Protein AF-A0A4V6KVJ0-F1 (afdb_monomer)

Radius of gyration: 28.8 Å; Cα contacts (8 Å, |Δi|>4): 412; chains: 1; bounding box: 70×56×75 Å

Organism: Serratia fonticola (NCBI:txid47917)

Solvent-accessibl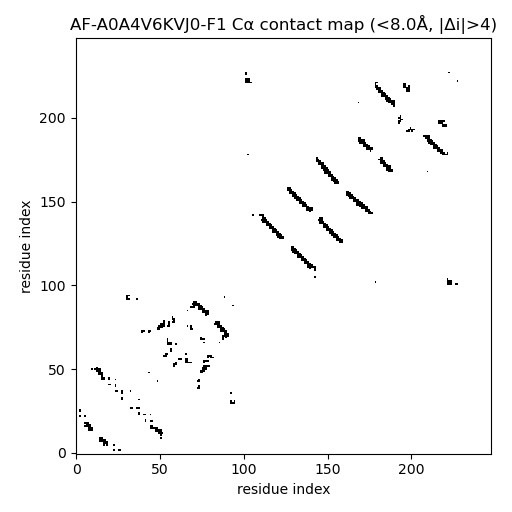e surface area (backbone atoms only — not comparable to full-atom values): 14754 Å² total; per-residue (Å²): 140,81,94,75,90,80,64,62,52,74,60,99,59,32,36,35,48,76,55,36,65,64,54,39,51,53,46,39,75,74,32,71,83,44,71,67,56,54,52,50,41,52,62,45,40,72,39,77,36,58,24,48,38,89,38,21,31,88,73,52,80,64,44,92,73,40,72,60,75,92,43,89,50,73,42,49,34,34,30,76,93,74,75,41,77,48,81,36,62,22,75,87,64,48,61,73,64,71,75,59,53,69,41,65,74,83,60,99,81,72,68,73,46,78,50,72,50,75,48,79,48,76,50,78,56,102,60,39,37,38,38,41,37,39,38,44,36,38,33,39,78,47,99,52,24,34,39,38,40,30,39,38,37,38,39,40,39,42,87,90,48,77,48,76,52,77,46,74,53,33,41,30,42,36,39,51,44,92,67,39,33,34,42,34,41,36,36,36,42,56,81,66,46,71,36,75,75,50,34,95,68,88,60,88,91,52,94,62,60,78,44,76,49,77,48,72,45,52,32,59,77,32,47,42,59,86,66,56,72,69,61,74,82,80,80,78,81,77,91,64,86,8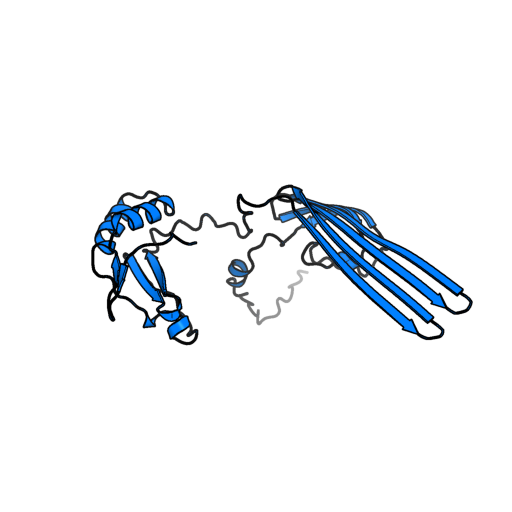5,72,82,83,81,88,131

Foldseek 3Di:
DDLDDFDWDDDPFWIATPCQLSSLVSVCVVFPVDPVLSVLSSVPNRDTATQQQVLACVNPVNPPNRPDDADQGWHWHQPPVVRDIDIDGHPVRHHPCPVVDLFDDDDPPDDWDKDKDKDWDWDDDPFKTKIKIKMWIWTRPDPFKIWIWIKIWMWMDGPPDIDIDIDTADTWIKGDDPRWKIKIAAKHAPVCCPDLANDHDDPVVDPDGIDHGMDMDTHCPGRDVVVVVPPPPPDDDDPDDPDDDDDD

Sequence (248 aa):
MSLGLYEANINLEQVVFIKPAELADAVKQQFNDDPELGAQLMTALVQPLARNGNLACSSNGNAPSCDYLETQTVGIIYDENNSQVNLFLDRRYLPKKAAGSGFYQATAESENALIHQQNLNFVADENYQSLSLQGTGSLGVTENGYLNADWFYTGQRYRHSNHQQVEMNNAYFRQDLWKSLYLQGGMMDSRDIFSNAGGNINLSQLPIGKIRGLRAGSTTAWVNQSQVSRGTPVSVFLSRNASHRRLS

Nearest PDB structures (foldseek):
  8byt-assembly1_A  TM=5.549E-01  e=9.578E-02  Veillonella parvula
  2xg6-assembly2_A  TM=4.623E-01  e=3.029E-01  Escherichia coli
  5nxu-assembly1_C  TM=4.620E-01  e=5.241E-01  Providencia stuartii
  3upg-assembly1_A  TM=4.587E-01  e=6.526E-01  Salmonella enterica subsp. enterica serovar Typhimurium
  5o77-assembly1_A  TM=4.329E-01  e=3.570E-01  Klebsiella pneumoniae

pLDDT: mean 72.74, std 17.31, range [28.7, 93.69]

Mean predicted aligned error: 18.45 Å

Secondary structure (DSSP, 8-state):
-------EEE-SSEEEES-HHHHHHHHHHHS---HHHHHHHHHHHTSPEE--GGG-TTTTTT-TTTT----SSEEEEEETTTTEEEEEE-TTTS-------SBPPPPTT----EEEEEEEEEEEETTEEEEEEEEEEEEEEETTEEEEEEEEEEEEEETTEEEEEEEEEEEEEEEEETTTEEEEEEEE-GGGGGSTTT-S---TTS----EEEEEEEE--TTB-HHHHTT---------S--------

Structure (mmCIF, N/CA/C/O backbone):
data_AF-A0A4V6KVJ0-F1
#
_entry.id   AF-A0A4V6KVJ0-F1
#
loop_
_atom_site.group_PDB
_atom_site.id
_atom_site.type_symbol
_atom_site.label_atom_id
_atom_site.label_alt_id
_atom_site.label_comp_id
_atom_site.label_asym_id
_atom_site.label_entity_id
_atom_site.label_seq_id
_atom_site.pdbx_PDB_ins_code
_atom_site.Cartn_x
_atom_site.Cartn_y
_atom_site.Cartn_z
_atom_site.occupancy
_atom_site.B_iso_or_equiv
_atom_site.auth_seq_id
_atom_site.auth_comp_id
_atom_site.auth_asym_id
_atom_site.auth_atom_id
_atom_site.pdbx_PDB_model_num
ATOM 1 N N . MET A 1 1 ? -14.527 -2.563 10.426 1.00 54.00 1 MET A N 1
ATOM 2 C CA . MET A 1 1 ? -14.700 -3.845 11.141 1.00 54.00 1 MET A CA 1
ATOM 3 C C . MET A 1 1 ? -16.162 -4.223 10.983 1.00 54.00 1 MET A C 1
ATOM 5 O O . MET A 1 1 ? -16.984 -3.344 11.199 1.00 54.00 1 MET A O 1
ATOM 9 N N . SER A 1 2 ? -16.479 -5.430 10.517 1.00 64.88 2 SER A N 1
ATOM 10 C CA . SER A 1 2 ? -17.861 -5.883 10.285 1.00 64.88 2 SER A CA 1
ATOM 11 C C . SER A 1 2 ? -18.175 -7.021 11.250 1.00 64.88 2 SER A C 1
ATOM 13 O O . SER A 1 2 ? -17.314 -7.873 11.445 1.00 64.88 2 SER A O 1
ATOM 15 N N . LEU A 1 3 ? -19.367 -7.016 11.853 1.00 66.06 3 LEU A N 1
ATOM 16 C CA . LEU A 1 3 ? -19.821 -8.069 12.773 1.00 66.06 3 LEU A CA 1
ATOM 17 C C . LEU A 1 3 ? -20.451 -9.263 12.029 1.00 66.06 3 LEU A C 1
ATOM 19 O O . LEU A 1 3 ? -20.674 -10.299 12.639 1.00 66.06 3 LEU A O 1
ATOM 23 N N . GLY A 1 4 ? -20.722 -9.140 10.724 1.00 72.75 4 GLY A N 1
ATOM 24 C CA . GLY A 1 4 ? -21.402 -10.166 9.924 1.00 72.75 4 GLY A CA 1
ATOM 25 C C . GLY A 1 4 ? -22.826 -9.774 9.522 1.00 72.75 4 GLY A C 1
ATOM 26 O O . GLY A 1 4 ? -23.192 -8.599 9.559 1.00 72.75 4 GLY A O 1
ATOM 27 N N . LEU A 1 5 ? -23.612 -10.763 9.087 1.00 73.25 5 LEU A N 1
ATOM 28 C CA . LEU A 1 5 ? -24.998 -10.592 8.643 1.00 73.25 5 LEU A CA 1
ATOM 29 C C . LEU A 1 5 ? -25.960 -10.978 9.769 1.00 73.25 5 LEU A C 1
ATOM 31 O O . LEU A 1 5 ? -25.880 -12.086 10.293 1.00 73.25 5 LEU A O 1
ATOM 35 N N . TYR A 1 6 ? -26.887 -10.078 10.097 1.00 77.94 6 TYR A N 1
ATOM 36 C CA . TYR A 1 6 ? -27.909 -10.291 11.122 1.00 77.94 6 TYR A CA 1
ATOM 37 C C . TYR A 1 6 ? -29.275 -9.865 10.607 1.00 77.94 6 TYR A C 1
ATOM 39 O O . TYR A 1 6 ? -29.407 -8.835 9.946 1.00 77.94 6 TYR A O 1
ATOM 47 N N . GLU A 1 7 ? -30.298 -10.645 10.943 1.00 73.62 7 GLU A N 1
ATOM 48 C CA . GLU A 1 7 ? -31.672 -10.330 10.574 1.00 73.62 7 GLU A CA 1
ATOM 49 C C . GLU A 1 7 ? -32.285 -9.309 11.540 1.00 73.62 7 GLU A C 1
ATOM 51 O O . GLU A 1 7 ? -32.200 -9.438 12.769 1.00 73.62 7 GLU A O 1
ATOM 56 N N . ALA A 1 8 ? -32.951 -8.306 10.972 1.00 82.75 8 ALA A N 1
ATOM 57 C CA . ALA A 1 8 ? -33.668 -7.281 11.712 1.00 82.75 8 ALA A CA 1
ATOM 58 C C . ALA A 1 8 ? -34.971 -6.910 10.999 1.00 82.75 8 ALA A C 1
ATOM 60 O O . ALA A 1 8 ? -35.044 -6.892 9.771 1.00 82.75 8 ALA A O 1
ATOM 61 N N . ASN A 1 9 ? -35.995 -6.589 11.782 1.00 81.88 9 ASN A N 1
ATOM 62 C CA . ASN A 1 9 ? -37.218 -5.965 11.307 1.00 81.88 9 ASN A CA 1
ATOM 63 C C . ASN A 1 9 ? -37.057 -4.442 11.384 1.00 81.88 9 ASN A C 1
ATOM 65 O O . ASN A 1 9 ? -36.726 -3.902 12.440 1.00 81.88 9 ASN A O 1
ATOM 69 N N . ILE A 1 10 ? -37.263 -3.761 10.261 1.00 83.50 10 ILE A N 1
ATOM 70 C CA . ILE A 1 10 ? -36.974 -2.336 10.094 1.00 83.50 10 ILE A CA 1
ATOM 71 C C . ILE A 1 10 ? -38.272 -1.648 9.682 1.00 83.50 10 ILE A C 1
ATOM 73 O O . ILE A 1 10 ? -38.877 -2.005 8.672 1.00 83.50 10 ILE A O 1
ATOM 77 N N . ASN A 1 11 ? -38.695 -0.651 10.455 1.00 81.94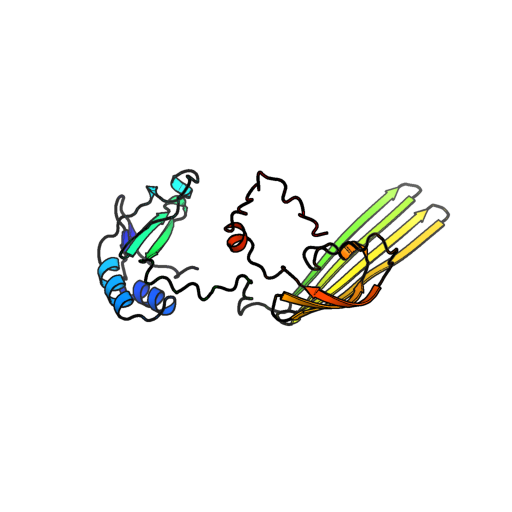 11 ASN A N 1
ATOM 78 C CA . ASN A 1 11 ? -39.779 0.254 10.084 1.00 81.94 11 ASN A CA 1
ATOM 79 C C . ASN A 1 11 ? -39.235 1.687 9.900 1.00 81.94 11 ASN A C 1
ATOM 81 O O . ASN A 1 11 ? -38.025 1.910 9.931 1.00 81.94 11 ASN A O 1
ATOM 85 N N . LEU A 1 12 ? -40.114 2.667 9.673 1.00 77.75 12 LEU A N 1
ATOM 86 C CA . LEU A 1 12 ? -39.704 4.050 9.383 1.00 77.75 12 LEU A CA 1
ATOM 87 C C . LEU A 1 12 ? -38.920 4.716 10.531 1.00 77.75 12 LEU A C 1
ATOM 89 O O . LEU A 1 12 ? -38.083 5.587 10.278 1.00 77.75 12 LEU A O 1
ATOM 93 N N . GLU A 1 13 ? -39.155 4.293 11.772 1.00 82.06 13 GLU A N 1
ATOM 94 C CA . GLU A 1 13 ? -38.645 4.945 12.983 1.00 82.06 13 GLU A CA 1
ATOM 95 C C . GLU A 1 13 ? -37.666 4.071 13.774 1.00 82.06 13 GLU A C 1
ATOM 97 O O . GLU A 1 13 ? -36.799 4.593 14.476 1.00 82.06 13 GLU A O 1
ATOM 102 N N . GLN A 1 14 ? -37.787 2.749 13.669 1.00 86.94 14 GLN A N 1
ATOM 103 C CA . GLN A 1 14 ? -37.171 1.787 14.570 1.00 86.94 14 GLN A CA 1
ATOM 104 C C . GLN A 1 14 ? -36.626 0.559 13.840 1.00 86.94 14 GLN A C 1
ATOM 106 O O . GLN A 1 14 ? -37.127 0.143 12.794 1.00 86.94 14 GLN A O 1
ATOM 111 N N . VAL A 1 15 ? -35.623 -0.060 14.457 1.00 84.44 15 VAL A N 1
ATOM 112 C CA . VAL A 1 15 ? -35.057 -1.353 14.073 1.00 84.44 15 VAL A CA 1
ATOM 113 C C . VAL A 1 15 ? -35.137 -2.296 15.267 1.00 84.44 15 VAL A C 1
ATOM 115 O O . VAL A 1 15 ? -34.782 -1.927 16.388 1.00 84.44 15 VAL A O 1
ATOM 118 N N . VAL A 1 16 ? -35.587 -3.523 15.018 1.00 86.12 16 VAL A N 1
ATOM 119 C CA . VAL A 1 16 ? -35.686 -4.602 16.005 1.00 86.12 16 VAL A CA 1
ATOM 120 C C . VAL A 1 16 ? -34.913 -5.805 15.481 1.00 86.12 16 VAL A C 1
ATOM 122 O O . VAL A 1 16 ? -35.256 -6.355 14.437 1.00 86.12 16 VAL A O 1
ATOM 125 N N . PHE A 1 17 ? -33.878 -6.241 16.193 1.00 83.38 17 PHE A N 1
ATOM 126 C CA . PHE A 1 17 ? -33.121 -7.431 15.805 1.00 83.38 17 PHE A CA 1
ATOM 127 C C . PHE A 1 17 ? -33.905 -8.705 16.127 1.00 83.38 17 PHE A C 1
ATOM 129 O O . PHE A 1 17 ? -34.459 -8.836 17.216 1.00 83.38 17 PHE A O 1
ATOM 136 N N . ILE A 1 18 ? -33.930 -9.667 15.198 1.00 82.00 18 ILE A N 1
ATOM 137 C CA . ILE A 1 18 ? -34.654 -10.936 15.395 1.00 82.00 18 ILE A CA 1
ATOM 138 C C . ILE A 1 18 ? -33.929 -11.811 16.425 1.00 82.00 18 ILE A C 1
ATOM 140 O O . ILE A 1 18 ? -34.560 -12.470 17.251 1.00 82.00 18 ILE A O 1
ATOM 144 N N . LYS A 1 19 ? -32.591 -11.790 16.401 1.00 82.75 19 LYS A N 1
ATOM 145 C CA . LYS A 1 19 ? -31.729 -12.584 17.283 1.00 82.75 19 LYS A CA 1
ATOM 146 C C . LYS A 1 19 ? -30.713 -11.710 18.032 1.00 82.75 19 LYS A C 1
ATOM 148 O O . LYS A 1 19 ? -29.524 -11.727 17.714 1.00 82.75 19 LYS A O 1
ATOM 153 N N . PRO A 1 20 ? -31.152 -10.949 19.048 1.00 82.19 20 PRO A N 1
ATOM 154 C CA . PRO A 1 20 ? -30.284 -10.011 19.760 1.00 82.19 20 PRO A CA 1
ATOM 155 C C . PRO A 1 20 ? -29.148 -10.701 20.533 1.00 82.19 20 PRO A C 1
ATOM 157 O O . PRO A 1 20 ? -28.084 -10.111 20.691 1.00 82.19 20 PRO A O 1
ATOM 160 N N . ALA A 1 21 ? -29.338 -11.955 20.963 1.00 82.38 21 ALA A N 1
ATOM 161 C CA . ALA A 1 21 ? -28.314 -12.728 21.669 1.00 82.38 21 ALA A CA 1
ATOM 162 C C . ALA A 1 21 ? -27.095 -13.055 20.788 1.00 82.38 21 ALA A C 1
ATOM 164 O O . ALA A 1 21 ? -25.965 -12.841 21.214 1.00 82.38 21 ALA A O 1
ATOM 165 N N . GLU A 1 22 ? -27.316 -13.491 19.542 1.00 81.31 22 GLU A N 1
ATOM 166 C CA . GLU A 1 22 ? -26.229 -13.807 18.599 1.00 81.31 22 GLU A CA 1
ATOM 167 C C . GLU A 1 22 ? -25.407 -12.553 18.248 1.00 81.31 22 GLU A C 1
ATOM 169 O O . GLU A 1 22 ? -24.181 -12.611 18.152 1.00 81.31 22 GLU A O 1
ATOM 174 N N . LEU A 1 23 ? -26.072 -11.399 18.110 1.00 79.94 23 LEU A N 1
ATOM 175 C CA . LEU A 1 23 ? -25.407 -10.114 17.891 1.00 79.94 23 LEU A CA 1
ATOM 176 C C . LEU A 1 23 ? -24.609 -9.673 19.126 1.00 79.94 23 LEU A C 1
ATOM 178 O O . LEU A 1 23 ? -23.468 -9.235 18.994 1.00 79.94 23 LEU A O 1
ATOM 182 N N . ALA A 1 24 ? -25.180 -9.804 20.326 1.00 80.75 24 ALA A N 1
ATOM 183 C CA . ALA A 1 24 ? -24.487 -9.465 21.565 1.00 80.75 24 ALA A CA 1
ATOM 184 C C . ALA A 1 24 ? -23.229 -10.323 21.765 1.00 80.75 24 ALA A C 1
ATOM 186 O O . ALA A 1 24 ? -22.189 -9.792 22.147 1.00 80.75 24 ALA A O 1
ATOM 187 N N . ASP A 1 25 ? -23.297 -11.621 21.474 1.00 79.62 25 ASP A N 1
ATOM 188 C CA . ASP A 1 25 ? -22.153 -12.524 21.606 1.00 79.62 25 ASP A CA 1
ATOM 189 C C . ASP A 1 25 ? -21.056 -12.225 20.577 1.00 79.62 25 ASP A C 1
ATOM 191 O O . ASP A 1 25 ? -19.877 -12.227 20.929 1.00 79.62 25 ASP A O 1
ATOM 195 N N . ALA A 1 26 ? -21.410 -11.861 19.342 1.00 77.06 26 ALA A N 1
ATOM 196 C CA . ALA A 1 26 ? -20.429 -11.401 18.359 1.00 77.06 26 ALA A CA 1
ATOM 197 C C . ALA A 1 26 ? -19.750 -10.086 18.772 1.00 77.06 26 ALA A C 1
ATOM 199 O O . ALA A 1 26 ? -18.543 -9.922 18.595 1.00 77.06 26 ALA A O 1
ATOM 200 N N . VAL A 1 27 ? -20.497 -9.164 19.390 1.00 75.56 27 VAL A N 1
ATOM 201 C CA . VAL A 1 27 ? -19.913 -7.945 19.963 1.00 75.56 27 VAL A CA 1
ATOM 202 C C . VAL A 1 27 ? -18.963 -8.293 21.114 1.00 75.56 27 VAL A C 1
ATOM 204 O O . VAL A 1 27 ? -17.860 -7.762 21.136 1.00 75.56 27 VAL A O 1
ATOM 207 N N . LYS A 1 28 ? -19.312 -9.219 22.017 1.00 74.19 28 LYS A N 1
ATOM 208 C CA . LYS A 1 28 ? -18.419 -9.672 23.109 1.00 74.19 28 LYS A CA 1
ATOM 209 C C . LYS A 1 28 ? -17.163 -10.397 22.629 1.00 74.19 28 LYS A C 1
ATOM 211 O O . LYS A 1 28 ? -16.145 -10.354 23.299 1.00 74.19 28 LYS A O 1
ATOM 216 N N . GLN A 1 29 ? -17.215 -11.097 21.499 1.00 70.88 29 GLN A N 1
ATOM 217 C CA . GLN A 1 29 ? -16.011 -11.716 20.932 1.00 70.88 29 GLN A CA 1
ATOM 218 C C . GLN A 1 29 ? -15.026 -10.665 20.407 1.00 70.88 29 GLN A C 1
ATOM 220 O O . GLN A 1 29 ? -13.823 -10.911 20.339 1.00 70.88 29 GLN A O 1
ATOM 225 N N . GLN A 1 30 ? -15.539 -9.497 20.019 1.00 66.31 30 GLN A N 1
ATOM 226 C CA . GLN A 1 30 ? -14.782 -8.467 19.319 1.00 66.31 30 GLN A CA 1
ATOM 227 C C . GLN A 1 30 ? -14.385 -7.277 20.207 1.00 66.31 30 GLN A C 1
ATOM 229 O O . GLN A 1 30 ? -13.378 -6.610 19.961 1.00 66.31 30 GLN A O 1
ATOM 234 N N . PHE A 1 31 ? -15.181 -7.001 21.231 1.00 65.19 31 PHE A N 1
ATOM 235 C CA . PHE A 1 31 ? -14.943 -6.028 22.290 1.00 65.19 31 PHE A CA 1
ATOM 236 C C . PHE A 1 31 ? -14.545 -6.807 23.547 1.00 65.19 31 PHE A C 1
ATOM 238 O O . PHE A 1 31 ? -14.887 -7.972 23.651 1.00 65.19 31 PHE A O 1
ATOM 245 N N . ASN A 1 32 ? -13.787 -6.222 24.480 1.00 59.25 32 ASN A N 1
ATOM 246 C CA . ASN A 1 32 ? -13.404 -6.931 25.713 1.00 59.25 32 ASN A CA 1
ATOM 247 C C . ASN A 1 32 ? -14.617 -7.650 26.337 1.00 59.25 32 ASN A C 1
ATOM 249 O O . ASN A 1 32 ? -15.692 -7.051 26.400 1.00 59.25 32 ASN A O 1
ATOM 253 N N . ASP A 1 33 ? -14.420 -8.885 26.816 1.00 65.69 33 ASP A N 1
ATOM 254 C CA . ASP A 1 33 ? -15.440 -9.718 27.476 1.00 65.69 33 ASP A CA 1
ATOM 255 C C . ASP A 1 33 ? -15.779 -9.162 28.873 1.00 65.69 33 ASP A C 1
ATOM 257 O O . ASP A 1 33 ? -15.471 -9.739 29.916 1.00 65.69 33 ASP A O 1
ATOM 261 N N . ASP A 1 34 ? -16.313 -7.941 28.885 1.00 71.50 34 ASP A N 1
ATOM 262 C CA . ASP A 1 34 ? -16.760 -7.236 30.071 1.00 71.50 34 ASP A CA 1
ATOM 263 C C . ASP A 1 34 ? -18.203 -7.672 30.385 1.00 71.50 34 ASP A C 1
ATOM 265 O O . ASP A 1 34 ? -19.114 -7.454 29.570 1.00 71.50 34 ASP A O 1
ATOM 269 N N . PRO A 1 35 ? -18.451 -8.279 31.559 1.00 73.56 35 PRO A N 1
ATOM 270 C CA . PRO A 1 35 ? -19.782 -8.735 31.937 1.00 73.56 35 PRO A CA 1
ATOM 271 C C . PRO A 1 35 ? -20.811 -7.592 32.017 1.00 73.56 35 PRO A C 1
ATOM 273 O O . PRO A 1 35 ? -21.995 -7.831 31.760 1.00 73.56 35 PRO A O 1
ATOM 276 N N . GLU A 1 36 ? -20.397 -6.349 32.301 1.00 79.19 36 GLU A N 1
ATOM 277 C CA . GLU A 1 36 ? -21.302 -5.192 32.292 1.00 79.19 36 GLU A CA 1
ATOM 278 C C . GLU A 1 36 ? -21.739 -4.806 30.874 1.00 79.19 36 GLU A C 1
ATOM 280 O O . GLU A 1 36 ? -22.906 -4.463 30.656 1.00 79.19 36 GLU A O 1
ATOM 285 N N . LEU A 1 37 ? -20.829 -4.901 29.898 1.00 77.00 37 LEU A N 1
ATOM 286 C CA . LEU A 1 37 ? -21.131 -4.649 28.488 1.00 77.00 37 LEU A CA 1
ATOM 287 C C . LEU A 1 37 ? -22.137 -5.678 27.966 1.00 77.00 37 LEU A C 1
ATOM 289 O O . LEU A 1 37 ? -23.114 -5.315 27.312 1.00 77.00 37 LEU A O 1
ATOM 293 N N . GLY A 1 38 ? -21.933 -6.955 28.298 1.00 75.19 38 GLY A N 1
ATOM 294 C CA . GLY A 1 38 ? -22.844 -8.032 27.919 1.00 75.19 38 GLY A CA 1
ATOM 295 C C . GLY A 1 38 ? -24.273 -7.806 28.419 1.00 75.19 38 GLY A C 1
ATOM 296 O O . GLY A 1 38 ? -25.227 -7.959 27.654 1.00 75.19 38 GLY A O 1
ATOM 297 N N . ALA A 1 39 ? -24.428 -7.392 29.679 1.00 80.50 39 ALA A N 1
ATOM 298 C CA . ALA A 1 39 ? -25.736 -7.095 30.260 1.00 80.50 39 ALA A CA 1
ATOM 299 C C . ALA A 1 39 ? -26.409 -5.875 29.601 1.00 80.50 39 ALA A C 1
ATOM 301 O O . ALA A 1 39 ? -27.610 -5.911 29.311 1.00 80.50 39 ALA A O 1
ATOM 302 N N . GLN A 1 40 ? -25.649 -4.813 29.313 1.00 81.62 40 GLN A N 1
ATOM 303 C CA . GLN A 1 40 ? -26.174 -3.622 28.637 1.00 81.62 40 GLN A CA 1
ATOM 304 C C . GLN A 1 40 ? -26.573 -3.896 27.185 1.00 81.62 40 GLN A C 1
ATOM 306 O O . GLN A 1 40 ? -27.650 -3.471 26.768 1.00 81.62 40 GLN A O 1
ATOM 311 N N . LEU A 1 41 ? -25.761 -4.650 26.437 1.00 83.06 41 LEU A N 1
ATOM 312 C CA . LEU A 1 41 ? -26.072 -5.074 25.068 1.00 83.06 41 LEU A CA 1
ATOM 313 C C . LEU A 1 41 ? -27.372 -5.868 25.017 1.00 83.06 41 LEU A C 1
ATOM 315 O O . LEU A 1 41 ? -28.256 -5.539 24.233 1.00 83.06 41 LEU A O 1
ATOM 319 N N . MET A 1 42 ? -27.516 -6.872 25.883 1.00 82.00 42 MET A N 1
ATOM 320 C CA . MET A 1 42 ? -28.725 -7.694 25.924 1.00 82.00 42 MET A CA 1
ATOM 321 C C . MET A 1 42 ? -29.963 -6.885 26.300 1.00 82.00 42 MET A C 1
ATOM 323 O O . MET A 1 42 ? -31.031 -7.101 25.737 1.00 82.00 42 MET A O 1
ATOM 327 N N . THR A 1 43 ? -29.826 -5.928 27.216 1.00 85.06 43 THR A N 1
ATOM 328 C CA . THR A 1 43 ? -30.947 -5.067 27.613 1.00 85.06 43 THR A CA 1
ATOM 329 C C . THR A 1 43 ? -31.364 -4.131 26.478 1.00 85.06 43 THR A C 1
ATOM 331 O O . THR A 1 43 ? -32.556 -3.930 26.256 1.00 85.06 43 THR A O 1
ATOM 334 N N . ALA A 1 44 ? -30.400 -3.574 25.741 1.00 84.38 44 ALA A N 1
ATOM 335 C CA . ALA A 1 44 ? -30.670 -2.590 24.700 1.00 84.38 44 ALA A CA 1
ATOM 336 C C . ALA A 1 44 ? -31.102 -3.215 23.363 1.00 84.38 44 ALA A C 1
ATOM 338 O O . ALA A 1 44 ? -32.037 -2.723 22.744 1.00 84.38 44 ALA A O 1
ATOM 339 N N . LEU A 1 45 ? -30.471 -4.312 22.926 1.00 85.06 45 LEU A N 1
ATOM 340 C CA . LEU A 1 45 ? -30.747 -4.950 21.628 1.00 85.06 45 LEU A CA 1
ATOM 341 C C . LEU A 1 45 ? -32.105 -5.669 21.572 1.00 85.06 45 LEU A C 1
ATOM 343 O O . LEU A 1 45 ? -32.609 -5.929 20.482 1.00 85.06 45 LEU A O 1
ATOM 347 N N . VAL A 1 46 ? -32.688 -6.002 22.728 1.00 86.38 46 VAL A N 1
ATOM 348 C CA . VAL A 1 46 ? -34.035 -6.595 22.830 1.00 86.38 46 VAL A CA 1
ATOM 349 C C . VAL A 1 46 ? -35.136 -5.539 22.665 1.00 86.38 46 VAL A C 1
ATOM 351 O O . VAL A 1 46 ? -36.276 -5.880 22.353 1.00 86.38 46 VAL A O 1
ATOM 354 N N . GLN A 1 47 ? -34.818 -4.258 22.859 1.00 87.00 47 GLN A N 1
ATOM 355 C CA . GLN A 1 47 ? -35.770 -3.160 22.703 1.00 87.00 47 GLN A CA 1
ATOM 356 C C . GLN A 1 47 ? -35.743 -2.603 21.271 1.00 87.00 47 GLN A C 1
ATOM 358 O O . GLN A 1 47 ? -34.708 -2.678 20.605 1.00 87.00 47 GLN A O 1
ATOM 363 N N . PRO A 1 48 ? -36.845 -2.004 20.782 1.00 87.31 48 PRO A N 1
ATOM 364 C CA . PRO A 1 48 ? -36.825 -1.259 19.530 1.00 87.31 48 PRO A CA 1
ATOM 365 C C . PRO A 1 48 ? -35.845 -0.086 19.609 1.00 87.31 48 PRO A C 1
ATOM 367 O O . PRO A 1 48 ? -35.971 0.790 20.467 1.00 87.31 48 PRO A O 1
ATOM 370 N N . LEU A 1 49 ? -34.871 -0.062 18.703 1.00 86.44 49 LEU A N 1
ATOM 371 C CA . LEU A 1 49 ? -33.850 0.980 18.643 1.00 86.44 49 LEU A CA 1
ATOM 372 C C . LEU A 1 49 ? -34.218 2.016 17.589 1.00 86.44 49 LEU A C 1
ATOM 374 O O . LEU A 1 49 ? -34.679 1.660 16.507 1.00 86.44 49 LEU A O 1
ATOM 378 N N . ALA A 1 50 ? -33.984 3.296 17.880 1.00 88.81 50 ALA A N 1
ATOM 379 C CA . ALA A 1 50 ? -34.216 4.372 16.919 1.00 88.81 50 ALA A CA 1
ATOM 380 C C . ALA A 1 50 ? -33.357 4.171 15.659 1.00 88.81 50 ALA A C 1
ATOM 382 O O . ALA A 1 50 ? -32.146 3.981 15.754 1.00 88.81 50 ALA A O 1
ATOM 383 N N . ARG A 1 51 ? -33.985 4.240 14.480 1.00 84.38 51 ARG A N 1
ATOM 384 C CA . ARG A 1 51 ? -33.354 3.971 13.177 1.00 84.38 51 ARG A CA 1
ATOM 385 C C . ARG A 1 51 ? -32.229 4.953 12.851 1.00 84.38 51 ARG A C 1
ATOM 387 O O . ARG A 1 51 ? -31.245 4.563 12.232 1.00 84.38 51 ARG A O 1
ATOM 394 N N . ASN A 1 52 ? -32.398 6.223 13.226 1.00 84.50 52 ASN A N 1
ATOM 395 C CA . ASN A 1 52 ? -31.458 7.325 12.980 1.00 84.50 52 ASN A CA 1
ATOM 396 C C . ASN A 1 52 ? -30.943 7.421 11.528 1.00 84.50 52 ASN A C 1
ATOM 398 O O . ASN A 1 52 ? -29.824 7.874 11.298 1.00 84.50 52 ASN A O 1
ATOM 402 N N . GLY A 1 53 ? -31.738 7.009 10.531 1.00 77.56 53 GLY A N 1
ATOM 403 C CA . GLY A 1 53 ? -31.308 7.010 9.123 1.00 77.56 53 GLY A CA 1
ATOM 404 C C . GLY A 1 53 ? -30.996 8.408 8.581 1.00 77.56 53 GLY A C 1
ATOM 405 O O . GLY A 1 53 ? -30.166 8.576 7.696 1.00 77.56 53 GLY A O 1
ATOM 406 N N . ASN A 1 54 ? -31.565 9.440 9.205 1.00 81.00 54 ASN A N 1
ATOM 407 C CA . ASN A 1 54 ? -31.229 10.841 8.972 1.00 81.00 54 ASN A CA 1
ATOM 408 C C . ASN A 1 54 ? -29.813 11.229 9.430 1.00 81.00 54 ASN A C 1
ATOM 410 O O . ASN A 1 54 ? -29.465 12.393 9.304 1.00 81.00 54 ASN A O 1
ATOM 414 N N . LEU A 1 55 ? -29.031 10.334 10.036 1.00 81.44 55 LEU A N 1
ATOM 415 C CA . LEU A 1 55 ? -27.623 10.567 10.365 1.00 81.44 55 LEU A CA 1
ATOM 416 C C . LEU A 1 55 ? -26.680 9.852 9.389 1.00 81.44 55 LEU A C 1
ATOM 418 O O . LEU A 1 55 ? -25.476 10.097 9.447 1.00 81.44 55 LEU A O 1
ATOM 422 N N . ALA A 1 56 ? -27.202 9.019 8.481 1.00 80.00 56 ALA A N 1
ATOM 423 C CA . ALA A 1 56 ? -26.394 8.314 7.495 1.00 80.00 56 ALA A CA 1
ATOM 424 C C . ALA A 1 56 ? -25.804 9.291 6.462 1.00 80.00 56 ALA A C 1
ATOM 426 O O . ALA A 1 56 ? -26.528 10.103 5.874 1.00 80.00 56 ALA A O 1
ATOM 427 N N . CYS A 1 57 ? -24.496 9.208 6.199 1.00 76.88 57 CYS A N 1
ATOM 428 C CA . CYS A 1 57 ? -23.822 10.085 5.229 1.00 76.88 57 CYS A CA 1
ATOM 429 C C . CYS A 1 57 ? -24.415 9.968 3.820 1.00 76.88 57 CYS A C 1
ATOM 431 O O . CYS A 1 57 ? -24.579 10.983 3.135 1.00 76.88 57 CYS A O 1
ATOM 433 N N . SER A 1 58 ? -24.801 8.750 3.430 1.00 74.31 58 SER A N 1
ATOM 434 C CA . SER A 1 58 ? -25.465 8.453 2.157 1.00 74.31 58 SER A CA 1
ATOM 435 C C . SER A 1 58 ? -26.785 9.216 1.987 1.00 74.31 58 SER A C 1
ATOM 437 O O . SER A 1 58 ? -27.156 9.575 0.874 1.00 74.31 58 SER A O 1
ATOM 439 N N . SER A 1 59 ? -27.482 9.488 3.094 1.00 70.19 59 SER A N 1
ATOM 440 C CA . SER A 1 59 ? -28.812 10.103 3.111 1.00 70.19 59 SER A CA 1
ATOM 441 C C . SER A 1 59 ? -28.756 11.629 3.238 1.00 70.19 59 SER A C 1
ATOM 443 O O . SER A 1 59 ? -29.681 12.312 2.811 1.00 70.19 59 SER A O 1
ATOM 445 N N . ASN A 1 60 ? -27.654 12.173 3.767 1.00 67.12 60 ASN A N 1
ATOM 446 C CA . ASN A 1 60 ? -27.481 13.604 4.051 1.00 67.12 60 ASN A CA 1
ATOM 447 C C . ASN A 1 60 ? -26.442 14.314 3.167 1.00 67.12 60 ASN A C 1
ATOM 449 O O . ASN A 1 60 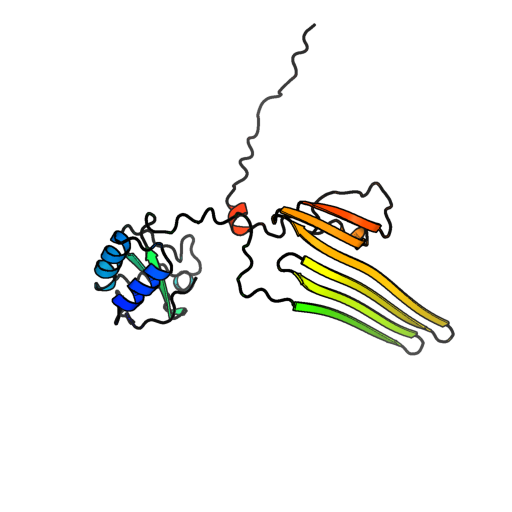? -25.989 15.408 3.508 1.00 67.12 60 ASN A O 1
ATOM 453 N N . GLY A 1 61 ? -26.017 13.707 2.056 1.00 65.44 61 GLY A N 1
ATOM 454 C CA . GLY A 1 61 ? -25.077 14.340 1.124 1.00 65.44 61 GLY A CA 1
ATOM 455 C C . GLY A 1 61 ? -23.707 14.650 1.742 1.00 65.44 61 GLY A C 1
ATOM 456 O O . GLY A 1 61 ? -23.117 15.680 1.425 1.00 65.44 61 GLY A O 1
ATOM 457 N N . ASN A 1 62 ? -23.208 13.775 2.627 1.00 69.31 62 ASN A N 1
ATOM 458 C CA . ASN A 1 62 ? -21.928 13.929 3.336 1.00 69.31 62 ASN A CA 1
ATOM 459 C C . ASN A 1 62 ? -21.822 15.198 4.208 1.00 69.31 62 ASN A C 1
ATOM 461 O O . ASN A 1 62 ? -20.764 15.831 4.277 1.00 69.31 62 ASN A O 1
ATOM 465 N N . ALA A 1 63 ? -22.910 15.580 4.884 1.00 69.44 63 ALA A N 1
ATOM 466 C CA . ALA A 1 63 ? -22.893 16.667 5.860 1.00 69.44 63 ALA A CA 1
ATOM 467 C C . ALA A 1 63 ? -21.809 16.463 6.951 1.00 69.44 63 ALA A C 1
ATOM 469 O O . ALA A 1 63 ? -21.533 15.326 7.346 1.00 69.44 63 ALA A O 1
ATOM 470 N N . PRO A 1 64 ? -21.205 17.538 7.494 1.00 61.44 64 PRO A N 1
ATOM 471 C CA . PRO A 1 64 ? -20.249 17.419 8.593 1.00 61.44 64 PRO A CA 1
ATOM 472 C C . PRO A 1 64 ? -20.891 16.691 9.785 1.00 61.44 64 PRO A C 1
ATOM 474 O O . PRO A 1 64 ? -21.956 17.095 10.240 1.00 61.44 64 PRO A O 1
ATOM 477 N N . SER A 1 65 ? -20.232 15.647 10.305 1.00 67.81 65 SER A N 1
ATOM 478 C CA . SER A 1 65 ? -20.716 14.781 11.402 1.00 67.81 65 SER A CA 1
ATOM 479 C C . SER A 1 65 ? -21.796 13.739 11.046 1.00 67.81 65 SER A C 1
ATOM 481 O O . SER A 1 65 ? -22.460 13.227 11.948 1.00 67.81 65 SER A O 1
ATOM 483 N N . CYS A 1 66 ? -21.959 13.381 9.771 1.00 74.81 66 CYS A N 1
ATOM 484 C CA . CYS A 1 66 ? -22.717 12.186 9.388 1.00 74.81 66 CYS A CA 1
ATOM 485 C C . CYS A 1 66 ? -21.981 10.876 9.772 1.00 74.81 66 CYS A C 1
ATOM 487 O O . CYS A 1 66 ? -20.782 10.895 10.056 1.00 74.81 66 CYS A O 1
ATOM 489 N N . ASP A 1 67 ? -22.708 9.754 9.833 1.00 79.69 67 ASP A N 1
ATOM 490 C CA . ASP A 1 67 ? -22.248 8.430 10.304 1.00 79.69 67 ASP A CA 1
ATOM 491 C C . ASP A 1 67 ? -21.653 8.427 11.724 1.00 79.69 67 ASP A C 1
ATOM 493 O O . ASP A 1 67 ? -20.806 7.603 12.081 1.00 79.69 67 ASP A O 1
ATOM 497 N N . TYR A 1 68 ? -22.121 9.344 12.571 1.00 80.69 68 TYR A N 1
ATOM 498 C CA . TYR A 1 68 ? -21.696 9.456 13.959 1.00 80.69 68 TYR A CA 1
ATOM 499 C C . TYR A 1 68 ? -22.897 9.592 14.896 1.00 80.69 68 TYR A C 1
ATOM 501 O O . TYR A 1 68 ? -23.770 10.434 14.689 1.00 80.69 68 TYR A O 1
ATOM 509 N N . LEU A 1 69 ? -22.907 8.783 15.957 1.00 79.31 69 LEU A N 1
ATOM 510 C CA . LEU A 1 69 ? -23.894 8.835 17.029 1.00 79.31 69 LEU A CA 1
ATOM 511 C C . LEU A 1 69 ? -23.179 8.737 18.379 1.00 79.31 69 LEU A C 1
ATOM 513 O O . LEU A 1 69 ? -22.485 7.759 18.658 1.00 79.31 69 LEU A O 1
ATOM 517 N N . GLU A 1 70 ? -23.364 9.745 19.228 1.00 80.06 70 GLU A N 1
ATOM 518 C CA . GLU A 1 70 ? -22.934 9.691 20.623 1.00 80.06 70 GLU A CA 1
ATOM 519 C C . GLU A 1 70 ? -24.052 9.077 21.471 1.00 80.06 70 GLU A C 1
ATOM 521 O O . GLU A 1 70 ? -25.183 9.560 21.472 1.00 80.06 70 GLU A O 1
ATOM 526 N N . THR A 1 71 ? -23.745 7.990 22.177 1.00 77.06 71 THR A N 1
ATOM 527 C CA . THR A 1 71 ? -24.699 7.275 23.030 1.00 77.06 71 THR A CA 1
ATOM 528 C C . THR A 1 71 ? -24.046 6.885 24.353 1.00 77.06 71 THR A C 1
ATOM 530 O O . THR A 1 71 ? -22.854 6.592 24.413 1.00 77.06 71 THR A O 1
ATOM 533 N N . GLN A 1 72 ? -24.844 6.888 25.420 1.00 78.50 72 GLN A N 1
ATOM 534 C CA . GLN A 1 72 ? -24.466 6.398 26.754 1.00 78.50 72 GLN A CA 1
ATOM 535 C C . GLN A 1 72 ? -24.798 4.906 26.937 1.00 78.50 72 GLN A C 1
ATOM 537 O O . GLN A 1 72 ? -24.539 4.319 27.987 1.00 78.50 72 GLN A O 1
ATOM 542 N N . THR A 1 73 ? -25.444 4.303 25.937 1.00 78.62 73 THR A N 1
ATOM 543 C CA . THR A 1 73 ? -25.870 2.902 25.939 1.00 78.62 73 THR A CA 1
ATOM 544 C C . THR A 1 73 ? -25.528 2.275 24.585 1.00 78.62 73 THR A C 1
ATOM 546 O O . THR A 1 73 ? -24.369 2.304 24.173 1.00 78.62 73 THR A O 1
ATOM 549 N N . VAL A 1 74 ? -26.515 1.729 23.877 1.00 83.69 74 VAL A N 1
ATOM 550 C CA . VAL A 1 74 ? -26.375 1.170 22.536 1.00 83.69 74 VAL A CA 1
ATOM 551 C C . VAL A 1 74 ? -27.261 1.982 21.607 1.00 83.69 74 VAL A C 1
ATOM 553 O O . VAL A 1 74 ? -28.438 2.200 21.885 1.00 83.69 74 VAL A O 1
ATOM 556 N N . GLY A 1 75 ? -26.686 2.466 20.516 1.00 84.94 75 GLY A N 1
ATOM 557 C CA . GLY A 1 75 ? -27.394 3.202 19.479 1.00 84.94 75 GLY A CA 1
ATOM 558 C C . GLY A 1 75 ? -27.091 2.607 18.116 1.00 84.94 75 GLY A C 1
ATOM 559 O O . GLY A 1 75 ? -26.091 1.914 17.944 1.00 84.94 75 GLY A O 1
ATOM 560 N N . ILE A 1 76 ? -27.945 2.878 17.139 1.00 85.75 76 ILE A N 1
ATOM 561 C CA . ILE A 1 76 ? -27.730 2.432 15.763 1.00 85.75 76 ILE A CA 1
ATOM 562 C C . ILE A 1 76 ? -27.956 3.575 14.783 1.00 85.75 76 ILE A C 1
ATOM 564 O O . ILE A 1 76 ? -28.703 4.505 15.074 1.00 85.75 76 ILE A O 1
ATOM 568 N N . ILE A 1 77 ? -27.334 3.477 13.615 1.00 81.25 77 ILE A N 1
ATOM 569 C CA . ILE A 1 77 ? -27.707 4.223 12.413 1.00 81.25 77 ILE A CA 1
ATOM 570 C C . ILE A 1 77 ? -27.981 3.185 11.329 1.00 81.25 77 ILE A C 1
ATOM 572 O O . ILE A 1 77 ? -27.097 2.392 11.009 1.00 81.25 77 ILE A O 1
ATOM 576 N N . TYR A 1 78 ? -29.190 3.177 10.776 1.00 81.69 78 TYR A N 1
ATOM 577 C CA . TYR A 1 78 ? -29.515 2.378 9.599 1.00 81.69 78 TYR A CA 1
ATOM 578 C C . TYR A 1 78 ? -29.353 3.218 8.332 1.00 81.69 78 TYR A C 1
ATOM 580 O O . TYR A 1 78 ? -30.095 4.176 8.109 1.00 81.69 78 TYR A O 1
ATOM 588 N N . ASP A 1 79 ? -28.384 2.839 7.508 1.00 79.44 79 ASP A N 1
ATOM 589 C CA . ASP A 1 79 ? -28.181 3.373 6.171 1.00 79.44 79 ASP A CA 1
ATOM 590 C C . ASP A 1 79 ? -29.059 2.598 5.185 1.00 79.44 79 ASP A C 1
ATOM 592 O O . ASP A 1 79 ? -28.764 1.462 4.815 1.00 79.44 79 ASP A O 1
ATOM 596 N N . GLU A 1 80 ? -30.153 3.227 4.767 1.00 77.31 80 GLU A N 1
ATOM 597 C CA . GLU A 1 80 ? -31.119 2.639 3.840 1.00 77.31 80 GLU A CA 1
ATOM 598 C C . GLU A 1 80 ? -30.550 2.473 2.425 1.00 77.31 80 GLU A C 1
ATOM 600 O O . GLU A 1 80 ? -30.820 1.466 1.772 1.00 77.31 80 GLU A O 1
ATOM 605 N N . ASN A 1 81 ? -29.699 3.402 1.976 1.00 74.62 81 ASN A N 1
ATOM 606 C CA . ASN A 1 81 ? -29.103 3.357 0.638 1.00 74.62 81 ASN A CA 1
ATOM 607 C C . ASN A 1 81 ? -28.114 2.197 0.496 1.00 74.62 81 ASN A C 1
ATOM 609 O O . ASN A 1 81 ? -28.005 1.605 -0.575 1.00 74.62 81 ASN A O 1
ATOM 613 N N . ASN A 1 82 ? -27.412 1.867 1.582 1.00 72.69 82 ASN A N 1
ATOM 614 C CA . ASN A 1 82 ? -26.433 0.781 1.617 1.00 72.69 82 ASN A CA 1
ATOM 615 C C . ASN A 1 82 ? -26.956 -0.489 2.311 1.00 72.69 82 ASN A C 1
ATOM 617 O O . ASN A 1 82 ? -26.221 -1.470 2.405 1.00 72.69 82 ASN A O 1
ATOM 621 N N . SER A 1 83 ? -28.208 -0.487 2.790 1.00 76.94 83 SER A N 1
ATOM 622 C CA . SER A 1 83 ? -28.821 -1.584 3.560 1.00 76.94 83 SER A CA 1
ATOM 623 C C . SER A 1 83 ? -27.936 -2.075 4.718 1.00 76.94 83 SER A C 1
ATOM 625 O O . SER A 1 83 ? -27.790 -3.275 4.951 1.00 76.94 83 SER A O 1
ATOM 627 N N . GLN A 1 84 ? -27.321 -1.137 5.444 1.00 79.44 84 GLN A N 1
ATOM 628 C CA . GLN A 1 84 ? -26.342 -1.413 6.498 1.00 79.44 84 GLN A CA 1
ATOM 629 C C . GLN A 1 84 ? -26.794 -0.832 7.840 1.00 79.44 84 GLN A C 1
ATOM 631 O O . GLN A 1 84 ? -27.320 0.275 7.902 1.00 79.44 84 GLN A O 1
ATOM 636 N N . VAL A 1 85 ? -26.527 -1.545 8.940 1.00 79.75 85 VAL A N 1
ATOM 637 C CA . VAL A 1 85 ? -26.679 -1.013 10.303 1.00 79.75 85 VAL A CA 1
ATOM 638 C C . VAL A 1 85 ? -25.305 -0.773 10.922 1.00 79.75 85 VAL A C 1
ATOM 640 O O . VAL A 1 85 ? -24.500 -1.693 11.055 1.00 79.75 85 VAL A O 1
ATOM 643 N N . ASN A 1 86 ? -25.060 0.460 11.350 1.00 82.50 86 ASN A N 1
ATOM 644 C CA . ASN A 1 86 ? -23.901 0.836 12.147 1.00 82.50 86 ASN A CA 1
ATOM 645 C C . ASN A 1 86 ? -24.286 0.822 13.629 1.00 82.50 86 ASN A C 1
ATOM 647 O O . ASN A 1 86 ? -25.190 1.552 14.030 1.00 82.50 86 ASN A O 1
ATOM 651 N N . LEU A 1 87 ? -23.613 -0.005 14.432 1.00 82.81 87 LEU A N 1
ATOM 652 C CA . LEU A 1 87 ? -23.828 -0.121 15.877 1.00 82.81 87 LEU A CA 1
ATOM 653 C C . LEU A 1 87 ? -22.848 0.781 16.640 1.00 82.81 87 LEU A C 1
ATOM 655 O O . LEU A 1 87 ? -21.639 0.729 16.416 1.00 82.81 87 LEU A O 1
ATOM 659 N N . PHE A 1 88 ? -23.370 1.566 17.575 1.00 84.56 88 PHE A N 1
ATOM 660 C CA . PHE A 1 88 ? -22.623 2.483 18.427 1.00 84.56 88 PHE A CA 1
ATOM 661 C C . PHE A 1 88 ? -22.772 2.055 19.883 1.00 84.56 88 PHE A C 1
ATOM 663 O O . PHE A 1 88 ? -23.876 1.778 20.350 1.00 84.56 88 PHE A O 1
ATOM 670 N N . LEU A 1 89 ? -21.651 2.011 20.596 1.00 81.88 89 LEU A N 1
ATOM 671 C CA . LEU A 1 89 ? -21.575 1.655 22.009 1.00 81.88 89 LEU A CA 1
ATOM 672 C C . LEU A 1 89 ? -21.075 2.854 22.806 1.00 81.88 89 LEU A C 1
ATOM 674 O O . LEU A 1 89 ? -20.370 3.713 22.267 1.00 81.88 89 LEU A O 1
ATOM 678 N N . ASP A 1 90 ? -21.385 2.872 24.098 1.00 80.88 90 ASP A N 1
ATOM 679 C CA . ASP A 1 90 ? -20.806 3.838 25.022 1.00 80.88 90 ASP A CA 1
ATOM 680 C C . ASP A 1 90 ? -19.270 3.830 24.929 1.00 80.88 90 ASP A C 1
ATOM 682 O O . ASP A 1 90 ? -18.599 2.790 24.903 1.00 80.88 90 ASP A O 1
ATOM 686 N N . ARG A 1 91 ? -18.710 5.038 24.906 1.00 72.12 91 ARG A N 1
ATOM 687 C CA . ARG A 1 91 ? -17.282 5.318 24.812 1.00 72.12 91 ARG A CA 1
ATOM 688 C C . ARG A 1 91 ? -16.448 4.620 25.891 1.00 72.12 91 ARG A C 1
ATOM 690 O O . ARG A 1 91 ? -15.261 4.400 25.654 1.00 72.12 91 ARG A O 1
ATOM 697 N N . ARG A 1 92 ? -17.035 4.260 27.041 1.00 73.44 92 ARG A N 1
ATOM 698 C CA . ARG A 1 92 ? -16.362 3.496 28.111 1.00 73.44 92 ARG A CA 1
ATOM 699 C C . ARG A 1 92 ? -16.058 2.041 27.736 1.00 73.44 92 ARG A C 1
ATOM 701 O O . ARG A 1 92 ? -15.081 1.497 28.240 1.00 73.44 92 ARG A O 1
ATOM 708 N N . TYR A 1 93 ? -16.865 1.445 26.854 1.00 71.69 93 TYR A N 1
ATOM 709 C CA . TYR A 1 93 ? -16.739 0.050 26.413 1.00 71.69 93 TYR A CA 1
ATOM 710 C C . TYR A 1 93 ? -16.083 -0.095 25.047 1.00 71.69 93 TYR A C 1
ATOM 712 O O . TYR A 1 93 ? -15.737 -1.206 24.643 1.00 71.69 93 TYR A O 1
ATOM 720 N N . LEU A 1 94 ? -15.871 1.017 24.333 1.00 63.00 94 LEU A N 1
ATOM 721 C CA . LEU A 1 94 ? -14.945 1.006 23.212 1.00 63.00 94 LEU A CA 1
ATOM 722 C C . LEU A 1 94 ? -13.623 0.435 23.730 1.00 63.00 94 LEU A C 1
ATOM 724 O O . LEU A 1 94 ? -13.134 0.911 24.763 1.00 63.00 94 LEU A O 1
ATOM 728 N N . PRO A 1 95 ? -13.033 -0.567 23.049 1.00 56.03 95 PRO A N 1
ATOM 729 C CA . PRO A 1 95 ? -11.737 -1.066 23.453 1.00 56.03 95 PRO A CA 1
ATOM 730 C C . PRO A 1 95 ? -10.850 0.164 23.555 1.00 56.03 95 PRO A C 1
ATOM 732 O O . PRO A 1 95 ? -10.867 1.002 22.643 1.00 56.03 95 PRO A O 1
ATOM 735 N N . LYS A 1 96 ? -10.127 0.329 24.676 1.00 47.16 96 LYS A N 1
ATOM 736 C CA . LYS A 1 96 ? -9.029 1.300 24.731 1.00 47.16 96 LYS A CA 1
ATOM 737 C C . LYS A 1 96 ? -8.259 1.043 23.452 1.00 47.16 96 LYS A C 1
ATOM 739 O O . LYS A 1 96 ? -7.663 -0.027 23.372 1.00 47.16 96 LYS A O 1
ATOM 744 N N . LYS A 1 97 ? -8.374 1.933 22.445 1.00 46.03 97 LYS A N 1
ATOM 745 C CA . LYS A 1 97 ? -7.701 1.807 21.139 1.00 46.03 97 LYS A CA 1
ATOM 746 C C . LYS A 1 97 ? -6.333 1.277 21.492 1.00 46.03 97 LYS A C 1
ATOM 748 O O . LYS A 1 97 ? -5.646 2.021 22.184 1.00 46.03 97 LYS A O 1
ATOM 753 N N . ALA A 1 98 ? -6.027 0.020 21.168 1.00 44.75 98 ALA A N 1
ATOM 754 C CA . ALA A 1 98 ? -4.959 -0.739 21.815 1.00 44.75 98 ALA A CA 1
ATOM 755 C C . ALA A 1 98 ? -3.618 -0.076 21.533 1.00 44.75 98 ALA A C 1
ATOM 757 O O . ALA A 1 98 ? -2.990 -0.458 20.558 1.00 44.75 98 ALA A O 1
ATOM 758 N N . ALA A 1 99 ? -3.297 1.001 22.267 1.00 43.78 99 ALA A N 1
ATOM 759 C CA . ALA A 1 99 ? -2.581 2.178 21.771 1.00 43.78 99 ALA A CA 1
ATOM 760 C C . ALA A 1 99 ? -2.358 2.085 20.262 1.00 43.78 99 ALA A C 1
ATOM 762 O O . ALA A 1 99 ? -1.217 1.880 19.871 1.00 43.78 99 ALA A O 1
ATOM 763 N N . GLY A 1 100 ? -3.461 2.028 19.480 1.00 44.25 100 GLY A N 1
ATOM 764 C CA . GLY A 1 100 ? -3.453 1.412 18.147 1.00 44.25 100 GLY A CA 1
ATOM 765 C C . GLY A 1 100 ? -2.300 2.026 17.406 1.00 44.25 100 GLY A C 1
ATOM 766 O O . GLY A 1 100 ? -2.355 3.240 17.191 1.00 44.25 100 GLY A O 1
ATOM 767 N N . SER A 1 101 ? -1.224 1.244 17.240 1.00 47.31 101 SER A N 1
ATOM 768 C CA . SER A 1 101 ? 0.102 1.816 17.046 1.00 47.31 101 SER A CA 1
ATOM 769 C C . SER A 1 101 ? -0.032 2.857 15.956 1.00 47.31 101 SER A C 1
ATOM 771 O O . SER A 1 101 ? -0.724 2.604 14.971 1.00 47.31 101 SER A O 1
ATOM 773 N N . GLY A 1 102 ? 0.607 4.021 16.087 1.00 51.91 102 GLY A N 1
ATOM 774 C CA . GLY A 1 102 ? 0.649 4.996 14.988 1.00 51.91 102 GLY A CA 1
ATOM 775 C C . GLY A 1 102 ? 1.147 4.387 13.664 1.00 51.91 102 GLY A C 1
ATOM 776 O O . GLY A 1 102 ? 1.144 5.068 12.650 1.00 51.91 102 GLY A O 1
ATOM 777 N N . PHE A 1 103 ? 1.542 3.111 13.691 1.00 51.47 103 PHE A N 1
ATOM 778 C CA . PHE A 1 103 ? 1.922 2.214 12.628 1.00 51.47 103 PHE A CA 1
ATOM 779 C C . PHE A 1 103 ? 0.813 1.204 12.240 1.00 51.47 103 PHE A C 1
ATOM 781 O O . PHE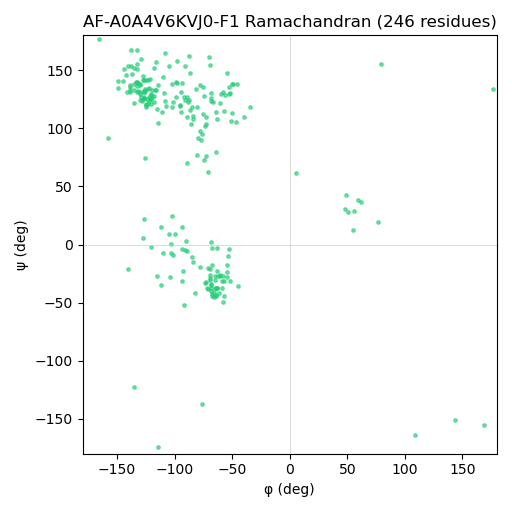 A 1 103 ? 0.198 0.583 13.109 1.00 51.47 103 PHE A O 1
ATOM 788 N N . TYR A 1 104 ? 0.625 0.970 10.940 1.00 54.41 104 TYR A N 1
ATOM 789 C CA . TYR A 1 104 ? -0.122 -0.136 10.353 1.00 54.41 104 TYR A CA 1
ATOM 790 C C . TYR A 1 104 ? 0.329 -1.475 10.957 1.00 54.41 104 TYR A C 1
ATOM 792 O O . TYR A 1 104 ? 1.516 -1.740 11.199 1.00 54.41 104 TYR A O 1
ATOM 800 N N . GLN A 1 105 ? -0.647 -2.332 11.231 1.00 55.38 105 GLN A N 1
ATOM 801 C CA . GLN A 1 105 ? -0.417 -3.729 11.566 1.00 55.38 105 GLN A CA 1
ATOM 802 C C . GLN A 1 105 ? -0.718 -4.539 10.311 1.00 55.38 105 GLN A C 1
ATOM 804 O O . GLN A 1 105 ? -1.805 -4.405 9.753 1.00 55.38 105 GLN A O 1
ATOM 809 N N . ALA A 1 106 ? 0.267 -5.310 9.844 1.00 54.97 106 ALA A N 1
ATOM 810 C CA . ALA A 1 106 ? 0.038 -6.304 8.808 1.00 54.97 106 ALA A CA 1
ATOM 811 C C . ALA A 1 106 ? -1.044 -7.269 9.313 1.00 54.97 106 ALA A C 1
ATOM 813 O O . ALA A 1 106 ? -0.999 -7.697 10.469 1.00 54.97 106 ALA A O 1
ATOM 814 N N . THR A 1 107 ? -2.054 -7.536 8.489 1.00 49.66 107 THR A N 1
ATOM 815 C CA . THR A 1 107 ? -3.070 -8.543 8.795 1.00 49.66 107 THR A CA 1
ATOM 816 C C . THR A 1 107 ? -2.433 -9.930 8.726 1.00 49.66 107 THR A C 1
ATOM 818 O O . THR A 1 107 ? -1.450 -10.135 8.016 1.00 49.66 107 THR A O 1
ATOM 821 N N . ALA A 1 108 ? -3.001 -10.902 9.443 1.00 54.72 108 ALA A N 1
ATOM 822 C CA . ALA A 1 108 ? -2.520 -12.289 9.445 1.00 54.72 108 ALA A CA 1
ATOM 823 C C . ALA A 1 108 ? -2.616 -12.992 8.067 1.00 54.72 108 ALA A C 1
ATOM 825 O O . ALA A 1 108 ? -2.176 -14.125 7.926 1.00 54.72 108 ALA A O 1
ATOM 826 N N . GLU A 1 109 ? -3.173 -12.314 7.061 1.00 52.59 109 GLU A N 1
ATOM 827 C CA . GLU A 1 109 ? -3.356 -12.768 5.675 1.00 52.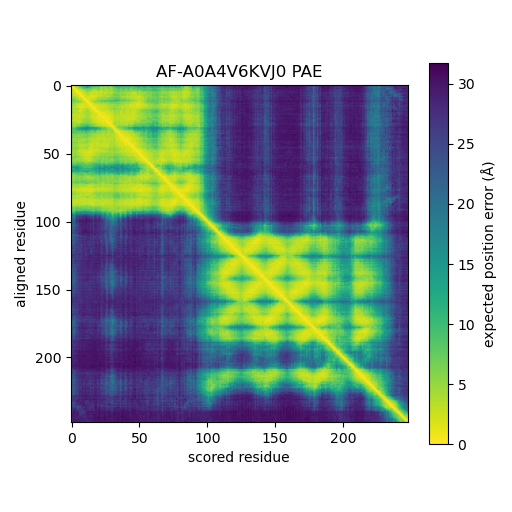59 109 GLU A CA 1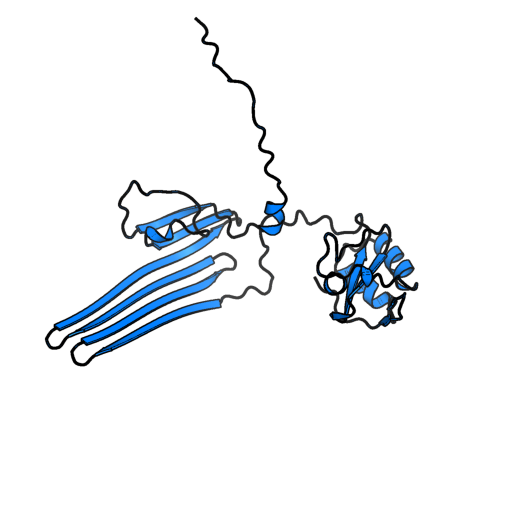
ATOM 828 C C . GLU A 1 109 ? -2.276 -12.210 4.723 1.00 52.59 109 GLU A C 1
ATOM 830 O O . GLU A 1 109 ? -2.401 -12.305 3.504 1.00 52.59 109 GLU A O 1
ATOM 835 N N . SER A 1 110 ? -1.225 -11.571 5.251 1.00 59.19 110 SER A N 1
ATOM 836 C CA . SER A 1 110 ? -0.126 -11.047 4.435 1.00 59.19 110 SER A CA 1
ATOM 837 C C . SER A 1 110 ? 0.758 -12.186 3.921 1.00 59.19 110 SER A C 1
ATOM 839 O O . SER A 1 110 ? 1.615 -12.688 4.644 1.00 59.19 110 SER A O 1
ATOM 841 N N . GLU A 1 111 ? 0.584 -12.562 2.656 1.00 73.19 111 GLU A N 1
ATOM 842 C CA . GLU A 1 111 ? 1.405 -13.577 1.993 1.00 73.19 111 GLU A CA 1
ATOM 843 C C . GLU A 1 111 ? 2.533 -12.978 1.142 1.00 73.19 111 GLU A C 1
ATOM 845 O O . GLU A 1 111 ? 2.484 -11.834 0.681 1.00 73.19 111 GLU A O 1
ATOM 850 N N . ASN A 1 112 ? 3.562 -13.791 0.898 1.00 83.62 112 ASN A N 1
ATOM 851 C CA . ASN A 1 112 ? 4.630 -13.461 -0.036 1.00 83.62 112 ASN A CA 1
ATOM 852 C C . ASN A 1 112 ? 4.067 -13.358 -1.459 1.00 83.62 112 ASN A C 1
ATOM 854 O O . ASN A 1 112 ? 3.661 -14.358 -2.049 1.00 83.62 112 ASN A O 1
ATOM 858 N N . ALA A 1 113 ? 4.091 -12.154 -2.026 1.00 84.81 113 ALA A N 1
ATOM 859 C CA . ALA A 1 113 ? 3.589 -11.887 -3.367 1.00 84.81 113 ALA A CA 1
ATOM 860 C C . ALA A 1 113 ? 4.664 -11.258 -4.257 1.00 84.81 113 ALA A C 1
ATOM 862 O O . ALA A 1 113 ? 5.440 -10.403 -3.821 1.00 84.81 113 ALA A O 1
ATOM 863 N N . LEU A 1 114 ? 4.676 -11.663 -5.529 1.00 89.06 114 LEU A N 1
ATOM 864 C CA . LEU A 1 114 ? 5.424 -10.991 -6.585 1.00 89.06 114 LEU A CA 1
ATOM 865 C C . LEU A 1 114 ? 4.498 -10.016 -7.308 1.00 89.06 114 LEU A C 1
ATOM 867 O O . LEU A 1 114 ? 3.532 -10.427 -7.946 1.00 89.06 114 LEU A O 1
ATOM 871 N N . ILE A 1 115 ? 4.839 -8.734 -7.264 1.00 87.25 115 ILE A N 1
ATOM 872 C CA . ILE A 1 115 ? 4.205 -7.693 -8.066 1.00 87.25 115 ILE A CA 1
ATOM 873 C C . ILE A 1 115 ? 5.202 -7.284 -9.141 1.00 87.25 115 ILE A C 1
ATOM 875 O O . ILE A 1 115 ? 6.298 -6.818 -8.836 1.00 87.25 115 ILE A O 1
ATOM 879 N N . HIS A 1 116 ? 4.830 -7.461 -10.404 1.00 90.44 116 HIS A N 1
ATOM 880 C CA . HIS A 1 116 ? 5.663 -7.085 -11.537 1.00 90.44 116 HIS A CA 1
ATOM 881 C C . HIS A 1 116 ? 4.861 -6.236 -12.515 1.00 90.44 116 HIS A C 1
ATOM 883 O O . HIS A 1 116 ? 3.795 -6.642 -12.979 1.00 90.44 116 HIS A O 1
ATOM 889 N N . GLN A 1 117 ? 5.401 -5.073 -12.856 1.00 89.06 117 GLN A N 1
ATOM 890 C CA . GLN A 1 117 ? 4.847 -4.182 -13.858 1.00 89.06 117 GLN A CA 1
ATOM 891 C C . GLN A 1 117 ? 5.865 -3.997 -14.977 1.00 89.06 117 GLN A C 1
ATOM 893 O O . GLN A 1 117 ? 7.038 -3.733 -14.725 1.00 89.06 117 GLN A O 1
ATOM 898 N N . GLN A 1 118 ? 5.397 -4.110 -16.217 1.00 93.38 118 GLN A N 1
ATOM 899 C CA . GLN A 1 118 ? 6.199 -3.857 -17.407 1.00 93.38 118 GLN A CA 1
ATOM 900 C C . GLN A 1 118 ? 5.493 -2.871 -18.326 1.00 93.38 118 GLN A C 1
ATOM 902 O O . GLN A 1 118 ? 4.275 -2.918 -18.496 1.00 93.38 118 GLN A O 1
ATOM 907 N N . ASN A 1 119 ? 6.274 -1.991 -18.932 1.00 90.88 119 ASN A N 1
ATOM 908 C CA . ASN A 1 119 ? 5.841 -1.067 -19.956 1.00 90.88 119 ASN A CA 1
ATOM 909 C C . ASN A 1 119 ? 6.650 -1.338 -21.227 1.00 90.88 119 ASN A C 1
ATOM 911 O O . ASN A 1 119 ? 7.878 -1.414 -21.186 1.00 90.88 119 ASN A O 1
ATOM 915 N N . LEU A 1 120 ? 5.946 -1.513 -22.341 1.00 93.50 120 LEU A N 1
ATOM 916 C CA . LEU A 1 120 ? 6.527 -1.722 -23.660 1.00 93.50 120 LEU A CA 1
ATOM 917 C C . LEU A 1 120 ? 6.047 -0.595 -24.561 1.00 93.50 120 LEU A C 1
ATOM 919 O O . LEU A 1 120 ? 4.842 -0.418 -24.728 1.00 93.50 120 LEU A O 1
ATOM 923 N N . ASN A 1 121 ? 6.981 0.117 -25.181 1.00 92.50 121 ASN A N 1
ATOM 924 C CA . ASN A 1 121 ? 6.681 1.042 -26.261 1.00 92.50 121 ASN A CA 1
ATOM 925 C C . ASN A 1 121 ? 7.433 0.601 -27.504 1.00 92.50 121 ASN A C 1
ATOM 927 O O . ASN A 1 121 ? 8.642 0.375 -27.478 1.00 92.50 121 ASN A O 1
ATOM 931 N N . PHE A 1 122 ? 6.703 0.507 -28.604 1.00 93.69 122 PHE A N 1
ATOM 932 C CA . PHE A 1 122 ? 7.263 0.188 -29.901 1.00 93.69 122 PHE A CA 1
ATOM 933 C C . PHE A 1 122 ? 6.845 1.256 -30.902 1.00 93.69 122 PHE A C 1
ATOM 935 O O . PHE A 1 122 ? 5.669 1.601 -30.999 1.00 93.69 122 PHE A O 1
ATOM 942 N N . VAL A 1 123 ? 7.819 1.780 -31.635 1.00 92.25 123 VAL A N 1
ATOM 943 C CA . VAL A 1 123 ? 7.631 2.791 -32.671 1.00 92.25 123 VAL A CA 1
ATOM 944 C C . VAL A 1 123 ? 8.351 2.308 -33.918 1.00 92.25 123 VAL A C 1
ATOM 946 O O . VAL A 1 123 ? 9.520 1.935 -33.851 1.00 92.25 123 VAL A O 1
ATOM 949 N N . ALA A 1 124 ? 7.671 2.319 -35.058 1.00 90.69 124 ALA A N 1
ATOM 950 C CA . ALA A 1 124 ? 8.252 1.945 -36.338 1.00 90.69 124 ALA A CA 1
ATOM 951 C C . ALA A 1 124 ? 7.845 2.942 -37.423 1.00 90.69 124 ALA A C 1
ATOM 953 O O . ALA A 1 124 ? 6.694 3.364 -37.492 1.00 90.69 124 ALA A O 1
ATOM 954 N N . ASP A 1 125 ? 8.815 3.281 -38.257 1.00 88.69 125 ASP A N 1
ATOM 955 C CA . ASP A 1 125 ? 8.747 4.160 -39.417 1.00 88.69 125 ASP A CA 1
ATOM 956 C C . ASP A 1 125 ? 9.574 3.513 -40.552 1.00 88.69 125 ASP A C 1
ATOM 958 O O . ASP A 1 125 ? 10.347 2.579 -40.318 1.00 88.69 125 ASP A O 1
ATOM 962 N N . GLU A 1 126 ? 9.456 4.000 -41.787 1.00 84.56 126 GLU A N 1
ATOM 963 C CA . GLU A 1 126 ? 10.111 3.454 -42.984 1.00 84.56 126 GLU A CA 1
ATOM 964 C C . GLU A 1 126 ? 11.638 3.330 -42.843 1.00 84.56 126 GLU A C 1
ATOM 966 O O . GLU A 1 126 ? 12.264 2.470 -43.465 1.00 84.56 126 GLU A O 1
ATOM 971 N N . ASN A 1 127 ? 12.253 4.182 -42.015 1.00 87.25 127 ASN A N 1
ATOM 972 C CA . ASN A 1 127 ? 13.706 4.256 -41.841 1.00 87.25 127 ASN A CA 1
ATOM 973 C C . ASN A 1 127 ? 14.186 4.003 -40.404 1.00 87.25 127 ASN A C 1
ATOM 975 O O . ASN A 1 127 ? 15.400 4.022 -40.162 1.00 87.25 127 ASN A O 1
ATOM 979 N N . TYR A 1 128 ? 13.264 3.789 -39.461 1.00 87.88 128 TYR A N 1
ATOM 980 C CA . TYR A 1 128 ? 13.556 3.752 -38.031 1.00 87.88 128 TYR A CA 1
ATOM 981 C C . TYR A 1 128 ? 12.617 2.810 -37.287 1.00 87.88 128 TYR A C 1
ATOM 983 O O . TYR A 1 128 ? 11.408 2.848 -37.461 1.00 87.88 128 TYR A O 1
ATOM 991 N N . GLN A 1 129 ? 13.171 1.990 -36.406 1.00 92.94 129 GLN A N 1
ATOM 992 C CA . GLN A 1 129 ? 12.415 1.171 -35.471 1.00 92.94 129 GLN A CA 1
ATOM 993 C C . GLN A 1 129 ? 12.991 1.373 -34.077 1.00 92.94 129 GLN A C 1
ATOM 995 O O . GLN A 1 129 ? 14.207 1.397 -33.899 1.00 92.94 129 GLN A O 1
ATOM 1000 N N . SER A 1 130 ? 12.124 1.499 -33.086 1.00 92.00 130 SER A N 1
ATOM 1001 C CA . SER A 1 130 ? 12.492 1.685 -31.693 1.00 92.00 130 SER A CA 1
ATOM 1002 C C . SER A 1 130 ? 11.611 0.856 -30.795 1.00 92.00 130 SER A C 1
ATOM 1004 O O . SER A 1 130 ? 10.391 0.846 -30.927 1.00 92.00 130 SER A O 1
ATOM 1006 N N . LEU A 1 131 ? 12.256 0.167 -29.872 1.00 93.69 131 LEU A N 1
ATOM 1007 C CA . LEU A 1 131 ? 11.649 -0.624 -28.829 1.00 93.69 131 LEU A CA 1
ATOM 1008 C C . LEU A 1 131 ? 12.203 -0.116 -27.503 1.00 93.69 131 LEU A C 1
ATOM 1010 O O . LEU A 1 131 ? 13.412 -0.168 -27.289 1.00 93.69 131 LEU A O 1
ATOM 1014 N N . SER A 1 132 ? 11.335 0.354 -26.615 1.00 92.44 132 SER A N 1
ATOM 1015 C CA . SER A 1 132 ? 11.676 0.598 -25.219 1.00 92.44 132 SER A CA 1
ATOM 1016 C C . SER A 1 132 ? 10.856 -0.315 -24.320 1.00 92.44 132 SER A C 1
ATOM 1018 O O . SER A 1 132 ? 9.650 -0.490 -24.487 1.00 92.44 132 SER A O 1
ATOM 1020 N N . LEU A 1 133 ? 11.544 -0.938 -23.379 1.00 92.38 133 LEU A N 1
ATOM 1021 C CA . LEU A 1 133 ? 11.005 -1.881 -22.420 1.00 92.38 133 LEU A CA 1
ATOM 1022 C C . LEU A 1 133 ? 11.485 -1.445 -21.043 1.00 92.38 133 LEU A C 1
ATOM 1024 O O . LEU A 1 133 ? 12.682 -1.306 -20.818 1.00 92.38 133 LEU A O 1
ATOM 1028 N N . GLN A 1 134 ? 10.559 -1.226 -20.123 1.00 90.19 134 GLN A N 1
ATOM 1029 C CA . GLN A 1 134 ? 10.863 -0.918 -18.733 1.00 90.19 134 GLN A CA 1
ATOM 1030 C C . GLN A 1 134 ? 10.110 -1.897 -17.847 1.00 90.19 134 GLN A C 1
ATOM 1032 O O . GLN A 1 134 ? 8.911 -2.092 -18.040 1.00 90.19 134 GLN A O 1
ATOM 1037 N N . GLY A 1 135 ? 10.791 -2.488 -16.873 1.00 86.44 135 GLY A N 1
ATOM 1038 C CA . GLY A 1 135 ? 10.166 -3.369 -15.899 1.00 86.44 135 GLY A CA 1
ATOM 1039 C C . GLY A 1 135 ? 10.592 -3.040 -14.479 1.00 86.44 135 GLY A C 1
ATOM 1040 O O . GLY A 1 135 ? 11.763 -2.767 -14.220 1.00 86.44 135 GLY A O 1
ATOM 1041 N N . THR A 1 136 ? 9.623 -3.110 -13.573 1.00 87.88 136 THR A N 1
ATOM 1042 C CA . THR A 1 136 ? 9.800 -2.974 -12.128 1.00 87.88 136 THR A CA 1
ATOM 1043 C C . THR A 1 136 ? 9.133 -4.162 -11.454 1.00 87.88 136 THR A C 1
ATOM 1045 O O . THR A 1 136 ? 7.940 -4.416 -11.643 1.00 87.88 136 THR A O 1
ATOM 1048 N N . GLY A 1 137 ? 9.906 -4.903 -10.668 1.00 86.50 137 GLY A N 1
ATOM 1049 C CA . GLY A 1 137 ? 9.443 -6.056 -9.907 1.00 86.50 137 GLY A CA 1
ATOM 1050 C C . GLY A 1 137 ? 9.707 -5.877 -8.419 1.00 86.50 137 GLY A C 1
ATOM 1051 O O . GLY A 1 137 ? 10.807 -5.495 -8.030 1.00 86.50 137 GLY A O 1
ATOM 1052 N N . SER A 1 138 ? 8.714 -6.183 -7.587 1.00 89.75 138 SER A N 1
ATOM 1053 C CA . SER A 1 138 ? 8.843 -6.264 -6.131 1.00 89.75 138 SER A CA 1
ATOM 1054 C C . SER A 1 138 ? 8.315 -7.605 -5.631 1.00 89.75 138 SER A C 1
ATOM 1056 O O . SER A 1 138 ? 7.174 -7.961 -5.904 1.00 89.75 138 SER A O 1
ATOM 1058 N N . LEU A 1 139 ? 9.139 -8.346 -4.897 1.00 88.50 139 LEU A N 1
ATOM 1059 C CA . LEU A 1 139 ? 8.801 -9.642 -4.314 1.00 88.50 139 LEU A CA 1
ATOM 1060 C C . LEU A 1 139 ? 8.830 -9.538 -2.791 1.00 88.50 139 LEU A C 1
ATOM 1062 O O . LEU A 1 139 ? 9.898 -9.318 -2.223 1.00 88.50 139 LEU A O 1
ATOM 1066 N N . GLY A 1 140 ? 7.685 -9.733 -2.138 1.00 88.12 140 GLY A N 1
ATOM 1067 C CA . GLY A 1 140 ? 7.620 -9.932 -0.691 1.00 88.12 140 GLY A CA 1
ATOM 1068 C C . GLY A 1 140 ? 8.282 -11.257 -0.314 1.00 88.12 140 GLY A C 1
ATOM 1069 O O . GLY A 1 140 ? 7.917 -12.301 -0.849 1.00 88.12 140 GLY A O 1
ATOM 1070 N N . VAL A 1 141 ? 9.288 -11.206 0.560 1.00 85.81 141 VAL A N 1
ATOM 1071 C CA . VAL A 1 141 ? 10.040 -12.390 1.022 1.00 85.81 141 VAL A CA 1
ATOM 1072 C C . VAL A 1 141 ? 9.760 -12.673 2.497 1.00 85.81 141 VAL A C 1
ATOM 1074 O O . VAL A 1 141 ? 9.729 -13.832 2.910 1.00 85.81 141 VAL A O 1
ATOM 1077 N N . THR A 1 142 ? 9.577 -11.616 3.291 1.00 82.69 142 THR A N 1
ATOM 1078 C CA . THR A 1 142 ? 9.219 -11.685 4.712 1.00 82.69 142 THR A CA 1
ATOM 1079 C C . THR A 1 142 ? 8.066 -10.722 4.996 1.00 82.69 142 THR A C 1
ATOM 1081 O O . THR A 1 142 ? 7.795 -9.838 4.184 1.00 82.69 142 THR A O 1
ATOM 1084 N N . GLU A 1 143 ? 7.435 -10.827 6.170 1.00 77.88 143 GLU A N 1
ATOM 1085 C CA . GLU A 1 143 ? 6.346 -9.923 6.595 1.00 77.88 143 GLU A CA 1
ATOM 1086 C C . GLU A 1 143 ? 6.709 -8.432 6.472 1.00 77.88 143 GLU A C 1
ATOM 1088 O O . GLU A 1 143 ? 5.857 -7.593 6.192 1.00 77.88 143 GLU A O 1
ATOM 1093 N N . ASN A 1 144 ? 7.993 -8.107 6.648 1.00 81.56 144 ASN A N 1
ATOM 1094 C CA . ASN A 1 144 ? 8.503 -6.738 6.649 1.00 81.56 144 ASN A CA 1
ATOM 1095 C C . ASN A 1 144 ? 9.657 -6.556 5.650 1.00 81.56 144 ASN A C 1
ATOM 1097 O O . ASN A 1 144 ? 10.490 -5.668 5.834 1.00 81.56 144 ASN A O 1
ATOM 1101 N N . GLY A 1 145 ? 9.775 -7.413 4.634 1.00 83.56 145 GLY A N 1
ATOM 1102 C CA . GLY A 1 145 ? 10.936 -7.407 3.749 1.00 83.56 145 GLY A CA 1
ATOM 1103 C C . GLY A 1 145 ? 10.633 -7.844 2.328 1.00 83.56 145 GLY A C 1
ATOM 1104 O O . GLY A 1 145 ? 9.869 -8.779 2.086 1.00 83.56 145 GLY A O 1
ATOM 1105 N N . TYR A 1 146 ? 11.268 -7.167 1.376 1.00 88.44 146 TYR A N 1
ATOM 1106 C CA . TYR A 1 146 ? 11.046 -7.379 -0.046 1.00 88.44 146 TYR A CA 1
ATOM 1107 C C . TYR A 1 146 ? 12.327 -7.223 -0.867 1.00 88.44 146 TYR A C 1
ATOM 1109 O O . TYR A 1 146 ? 13.245 -6.474 -0.521 1.00 88.44 146 TYR A O 1
ATOM 1117 N N . LEU A 1 147 ? 12.375 -7.942 -1.984 1.00 89.44 147 LEU A N 1
ATOM 1118 C CA . LEU A 1 147 ? 13.339 -7.740 -3.058 1.00 89.44 147 LEU A CA 1
ATOM 1119 C C . LEU A 1 147 ? 12.723 -6.812 -4.096 1.00 89.44 147 LEU A C 1
ATOM 1121 O O . LEU A 1 147 ? 11.552 -6.962 -4.431 1.00 89.44 147 LEU A O 1
ATOM 1125 N N . ASN A 1 148 ? 13.506 -5.882 -4.621 1.00 88.00 148 ASN A N 1
ATOM 1126 C CA . ASN A 1 148 ? 13.081 -4.992 -5.689 1.00 88.00 148 ASN A CA 1
ATOM 1127 C C . ASN A 1 148 ? 14.135 -4.955 -6.796 1.00 88.00 148 ASN A C 1
ATOM 1129 O O . ASN A 1 148 ? 15.338 -4.940 -6.514 1.00 88.00 148 ASN A O 1
ATOM 1133 N N . ALA A 1 149 ? 13.672 -4.969 -8.043 1.00 89.69 149 ALA A N 1
ATOM 1134 C CA . ALA A 1 149 ? 14.517 -4.881 -9.218 1.00 89.69 149 ALA A CA 1
ATOM 1135 C C . ALA A 1 149 ? 13.862 -4.027 -10.307 1.00 89.69 149 ALA A C 1
ATOM 1137 O O . ALA A 1 149 ? 12.718 -4.275 -10.692 1.00 89.69 149 ALA A O 1
ATOM 1138 N N . ASP A 1 150 ? 14.642 -3.091 -10.843 1.00 89.50 150 ASP A N 1
ATOM 1139 C CA . ASP A 1 150 ? 14.257 -2.201 -11.931 1.00 89.50 150 ASP A CA 1
ATOM 1140 C C . ASP A 1 150 ? 15.224 -2.353 -13.095 1.00 89.50 150 ASP A C 1
ATOM 1142 O O . ASP A 1 150 ? 16.445 -2.202 -12.950 1.00 89.50 150 ASP A O 1
ATOM 1146 N N . TRP A 1 151 ? 14.669 -2.610 -14.272 1.00 89.25 151 TRP A N 1
ATOM 1147 C CA . TRP A 1 151 ? 15.428 -2.817 -15.491 1.00 89.25 151 TRP A CA 1
ATOM 1148 C C . TRP A 1 151 ? 14.815 -2.053 -16.660 1.00 89.25 151 TRP A C 1
ATOM 1150 O O . TRP A 1 151 ? 13.617 -1.774 -16.721 1.00 89.25 151 TRP A O 1
ATOM 1160 N N . PHE A 1 152 ? 15.678 -1.699 -17.600 1.00 91.81 152 PHE A N 1
ATOM 1161 C CA . PHE A 1 152 ? 15.342 -0.948 -18.791 1.00 91.81 152 PHE A CA 1
ATOM 1162 C C . PHE A 1 152 ? 16.092 -1.526 -19.985 1.00 91.81 152 PHE A C 1
ATOM 1164 O O . PHE A 1 152 ? 17.275 -1.853 -19.900 1.00 91.81 152 PHE A O 1
ATOM 1171 N N . TYR A 1 153 ? 15.400 -1.654 -21.104 1.00 92.88 153 TYR A N 1
ATOM 1172 C CA . TYR A 1 153 ? 15.938 -2.103 -22.372 1.00 92.88 153 TYR A CA 1
ATOM 1173 C C . TYR A 1 153 ? 15.516 -1.122 -23.461 1.00 92.88 153 TYR A C 1
ATOM 1175 O O . TYR A 1 153 ? 14.334 -0.801 -23.597 1.00 92.88 153 TYR A O 1
ATOM 1183 N N . THR A 1 154 ? 16.469 -0.688 -24.277 1.00 93.31 154 THR A N 1
ATOM 1184 C CA . THR A 1 154 ? 16.211 0.055 -25.511 1.00 93.31 154 THR A CA 1
ATOM 1185 C C . THR A 1 154 ? 16.879 -0.622 -26.686 1.00 93.31 154 THR A C 1
ATOM 1187 O O . THR A 1 154 ? 18.058 -0.963 -26.651 1.00 93.31 154 THR A O 1
ATOM 1190 N N . GLY A 1 155 ? 16.121 -0.792 -27.760 1.00 92.88 155 GLY A N 1
ATOM 1191 C CA . GLY A 1 155 ? 16.617 -1.215 -29.058 1.00 92.88 155 GLY A CA 1
ATOM 1192 C C . GLY A 1 155 ? 16.203 -0.191 -30.099 1.00 92.88 155 GLY A C 1
ATOM 1193 O O . GLY A 1 155 ? 15.016 0.052 -30.278 1.00 92.88 155 GLY A O 1
ATOM 1194 N N . GLN A 1 156 ? 17.164 0.407 -30.788 1.00 91.38 156 GLN A N 1
ATOM 1195 C CA . GLN A 1 156 ? 16.939 1.331 -31.889 1.00 91.38 156 GLN A CA 1
ATOM 1196 C C . GLN A 1 156 ? 17.626 0.799 -33.136 1.00 91.38 156 GLN A C 1
ATOM 1198 O O . GLN A 1 156 ? 18.831 0.554 -33.147 1.00 91.38 156 GLN A O 1
ATOM 1203 N N . ARG A 1 157 ? 16.863 0.657 -34.210 1.00 89.81 157 ARG A N 1
ATOM 1204 C CA . ARG A 1 157 ? 17.354 0.223 -35.507 1.00 89.81 157 ARG A CA 1
ATOM 1205 C C . ARG A 1 157 ? 17.077 1.306 -36.535 1.00 89.81 157 ARG A C 1
ATOM 1207 O O . ARG A 1 157 ? 15.936 1.668 -36.790 1.00 89.81 157 ARG A O 1
ATOM 1214 N N . TYR A 1 158 ? 18.143 1.780 -37.152 1.00 86.31 158 TYR A N 1
ATOM 1215 C CA . TYR A 1 158 ? 18.151 2.684 -38.294 1.00 86.31 158 TYR A CA 1
ATOM 1216 C C . TYR A 1 158 ? 18.603 1.906 -39.537 1.00 86.31 158 TYR A C 1
ATOM 1218 O O . TYR A 1 158 ? 19.204 0.837 -39.417 1.00 86.31 158 TYR A O 1
ATOM 1226 N N . ARG A 1 159 ? 18.389 2.453 -40.743 1.00 80.44 159 ARG A N 1
ATOM 1227 C CA . ARG A 1 159 ? 18.803 1.817 -42.018 1.00 80.44 159 ARG A CA 1
ATOM 1228 C C . ARG A 1 159 ? 20.228 1.235 -42.025 1.00 80.44 159 ARG A C 1
ATOM 1230 O O . ARG A 1 159 ? 20.441 0.198 -42.641 1.00 80.44 159 ARG A O 1
ATOM 1237 N N . HIS A 1 160 ? 21.176 1.880 -41.340 1.00 83.38 160 HIS A N 1
ATOM 1238 C CA . HIS A 1 160 ? 22.597 1.493 -41.329 1.00 83.38 160 HIS A CA 1
ATOM 1239 C C . HIS A 1 160 ? 23.192 1.314 -39.924 1.00 83.38 160 HIS A C 1
ATOM 1241 O O . HIS A 1 160 ? 24.398 1.139 -39.792 1.00 83.38 160 HIS A O 1
ATOM 1247 N N . SER A 1 161 ? 22.384 1.399 -38.865 1.00 83.38 161 SER A N 1
ATOM 1248 C CA . SER A 1 161 ? 22.882 1.338 -37.488 1.00 83.38 161 SER A CA 1
ATOM 1249 C C . SER A 1 161 ? 21.892 0.615 -36.594 1.00 83.38 161 SER A C 1
ATOM 1251 O O . SER A 1 161 ? 20.684 0.790 -36.724 1.00 83.38 161 SER A O 1
ATOM 1253 N N . ASN A 1 162 ? 22.405 -0.197 -35.681 1.00 87.75 162 ASN A N 1
ATOM 1254 C CA . ASN A 1 162 ? 21.621 -0.853 -34.651 1.00 87.75 162 ASN A CA 1
ATOM 1255 C C . ASN A 1 162 ? 22.260 -0.523 -33.306 1.00 87.75 162 ASN A C 1
ATOM 1257 O O . ASN A 1 162 ? 23.457 -0.742 -33.120 1.00 87.75 162 ASN A O 1
ATOM 1261 N N . HIS A 1 163 ? 21.467 -0.001 -32.383 1.00 90.12 163 HIS A N 1
ATOM 1262 C CA . HIS A 1 163 ? 21.890 0.312 -31.033 1.00 90.12 163 HIS A CA 1
ATOM 1263 C C . HIS A 1 163 ? 20.980 -0.411 -30.052 1.00 90.12 163 HIS A C 1
ATOM 1265 O O . HIS A 1 163 ? 19.760 -0.295 -30.126 1.00 90.12 163 HIS A O 1
ATOM 1271 N N . GLN A 1 164 ? 21.573 -1.187 -29.154 1.00 91.19 164 GLN A N 1
ATOM 1272 C CA . GLN A 1 164 ? 20.851 -1.928 -28.131 1.00 91.19 164 GLN A CA 1
ATOM 1273 C C . GLN A 1 164 ? 21.528 -1.672 -26.796 1.00 91.19 164 GLN A C 1
ATOM 1275 O O . GLN A 1 164 ? 22.751 -1.777 -26.691 1.00 91.19 164 GLN A O 1
ATOM 1280 N N . GLN A 1 165 ? 20.736 -1.346 -25.786 1.00 91.75 165 GLN A N 1
ATOM 1281 C CA . GLN A 1 165 ? 21.217 -1.032 -24.455 1.00 91.75 165 GLN A CA 1
ATOM 1282 C C . GLN A 1 165 ? 20.301 -1.678 -23.425 1.00 91.75 165 GLN A C 1
ATOM 1284 O O . GLN A 1 165 ? 19.077 -1.646 -23.546 1.00 91.75 165 GLN A O 1
ATOM 1289 N N . VAL A 1 166 ? 20.917 -2.288 -22.416 1.00 90.62 166 VAL A N 1
ATOM 1290 C CA . VAL A 1 166 ? 20.222 -2.894 -21.281 1.00 90.62 166 VAL A CA 1
ATOM 1291 C C . VAL A 1 166 ? 20.823 -2.317 -20.018 1.00 90.62 166 VAL A C 1
ATOM 1293 O O . VAL A 1 166 ? 22.036 -2.377 -19.818 1.00 90.62 166 VAL A O 1
ATOM 1296 N N . GLU A 1 167 ? 19.979 -1.765 -19.163 1.00 88.69 167 GLU A N 1
ATOM 1297 C CA . GLU A 1 167 ? 20.385 -1.169 -17.904 1.00 88.69 167 GLU A CA 1
ATOM 1298 C C . GLU A 1 167 ? 19.584 -1.764 -16.758 1.00 88.69 167 GLU A C 1
ATOM 1300 O O . GLU A 1 167 ? 18.361 -1.835 -16.801 1.00 88.69 167 GLU A O 1
ATOM 1305 N N . MET A 1 168 ? 20.287 -2.158 -15.700 1.00 86.31 168 MET A N 1
ATOM 1306 C CA . MET A 1 168 ? 19.669 -2.448 -14.412 1.00 86.31 168 MET A CA 1
ATOM 1307 C C . MET A 1 168 ? 19.925 -1.255 -13.497 1.00 86.31 168 MET A C 1
ATOM 1309 O O . MET A 1 168 ? 21.085 -0.884 -13.268 1.00 86.31 168 MET A O 1
ATOM 1313 N N . ASN A 1 169 ? 18.852 -0.611 -13.050 1.00 82.31 169 ASN A N 1
ATOM 1314 C CA . ASN A 1 169 ? 18.914 0.628 -12.276 1.00 82.31 169 ASN A CA 1
ATOM 1315 C C . ASN A 1 169 ? 18.944 0.313 -10.785 1.00 82.31 169 ASN A C 1
ATOM 1317 O O . ASN A 1 169 ? 19.883 0.710 -10.095 1.00 82.31 169 ASN A O 1
ATOM 1321 N N . ASN A 1 170 ? 17.990 -0.502 -10.341 1.00 84.94 170 ASN A N 1
ATOM 1322 C CA . ASN A 1 170 ? 17.871 -0.947 -8.963 1.00 84.94 170 ASN A CA 1
ATOM 1323 C C . ASN A 1 170 ? 17.853 -2.471 -8.906 1.00 84.94 170 ASN A C 1
ATOM 1325 O O . ASN A 1 170 ? 17.277 -3.137 -9.762 1.00 84.94 170 ASN A O 1
ATOM 1329 N N . ALA A 1 171 ? 18.508 -3.020 -7.894 1.00 90.12 171 ALA A N 1
ATOM 1330 C CA . ALA A 1 171 ? 18.453 -4.427 -7.533 1.00 90.12 171 ALA A CA 1
ATOM 1331 C C . ALA A 1 171 ? 18.863 -4.532 -6.066 1.00 90.12 171 ALA A C 1
ATOM 1333 O O . ALA A 1 171 ? 20.055 -4.603 -5.750 1.00 90.12 171 ALA A O 1
ATOM 1334 N N . TYR A 1 172 ? 17.890 -4.476 -5.162 1.00 88.38 172 TYR A N 1
ATOM 1335 C CA . TYR A 1 172 ? 18.153 -4.449 -3.730 1.00 88.38 172 TYR A CA 1
ATOM 1336 C C . TYR A 1 172 ? 17.197 -5.339 -2.945 1.00 88.38 172 TYR A C 1
ATOM 1338 O O . TYR A 1 172 ? 16.050 -5.570 -3.322 1.00 88.38 172 TYR A O 1
ATOM 1346 N N . PHE A 1 173 ? 17.679 -5.795 -1.798 1.00 89.81 173 PHE A N 1
ATOM 1347 C CA . PHE A 1 173 ? 16.861 -6.334 -0.728 1.00 89.81 173 PHE A CA 1
ATOM 1348 C C . PHE A 1 173 ? 16.621 -5.251 0.313 1.00 89.81 173 PHE A C 1
ATOM 1350 O O . PHE A 1 173 ? 17.541 -4.501 0.650 1.00 89.81 173 PHE A O 1
ATOM 1357 N N . ARG A 1 174 ? 15.404 -5.175 0.840 1.00 87.62 174 ARG A N 1
ATOM 1358 C CA . ARG A 1 174 ? 15.073 -4.300 1.954 1.00 87.62 174 ARG A CA 1
ATOM 1359 C C . ARG A 1 174 ? 14.342 -5.065 3.043 1.00 87.62 174 ARG A C 1
ATOM 1361 O O . ARG A 1 174 ? 13.419 -5.816 2.758 1.00 87.62 174 ARG A O 1
ATOM 1368 N N . GLN A 1 175 ? 14.721 -4.782 4.283 1.00 87.94 175 GLN A N 1
ATOM 1369 C CA . GLN A 1 175 ? 14.073 -5.261 5.493 1.00 87.94 175 GLN A CA 1
ATOM 1370 C C . GLN A 1 175 ? 13.738 -4.073 6.396 1.00 87.94 175 GLN A C 1
ATOM 1372 O O . GLN A 1 175 ? 14.622 -3.298 6.765 1.00 87.94 175 GLN A O 1
ATOM 1377 N N . ASP A 1 176 ? 12.479 -3.959 6.795 1.00 84.88 176 ASP A N 1
ATOM 1378 C CA . ASP A 1 176 ? 12.030 -2.987 7.781 1.00 84.88 176 ASP A CA 1
ATOM 1379 C C . ASP A 1 176 ? 12.140 -3.583 9.196 1.00 84.88 176 ASP A C 1
ATOM 1381 O O . ASP A 1 176 ? 11.640 -4.669 9.501 1.00 84.88 176 ASP A O 1
ATOM 1385 N N . LEU A 1 177 ? 12.814 -2.847 10.077 1.00 82.00 177 LEU A N 1
ATOM 1386 C CA . LEU A 1 177 ? 13.075 -3.182 11.472 1.00 82.00 177 LEU A CA 1
ATOM 1387 C C . LEU A 1 177 ? 12.248 -2.263 12.376 1.00 82.00 177 LEU A C 1
ATOM 1389 O O . LEU A 1 177 ? 12.234 -1.040 12.214 1.00 82.00 177 LEU A O 1
ATOM 1393 N N . TRP A 1 178 ? 11.539 -2.851 13.341 1.00 77.75 178 TRP A N 1
ATOM 1394 C CA . TRP A 1 178 ? 10.714 -2.121 14.318 1.00 77.75 178 TRP A CA 1
ATOM 1395 C C . TRP A 1 178 ? 9.744 -1.096 13.699 1.00 77.75 178 TRP A C 1
ATOM 1397 O O . TRP A 1 178 ? 9.434 -0.082 14.326 1.00 77.75 178 TRP A O 1
ATOM 1407 N N . LYS A 1 179 ? 9.299 -1.330 12.453 1.00 72.81 179 LYS A N 1
ATOM 1408 C CA . LYS A 1 179 ? 8.350 -0.487 11.694 1.00 72.81 179 LYS A CA 1
ATOM 1409 C C . LYS A 1 179 ? 8.752 0.992 11.542 1.00 72.81 179 LYS A C 1
ATOM 1411 O O . LYS A 1 179 ? 7.933 1.819 11.151 1.00 72.81 179 LYS A O 1
ATOM 1416 N N . SER A 1 180 ? 9.998 1.328 11.863 1.00 73.50 180 SER A N 1
ATOM 1417 C CA . SER A 1 180 ? 10.498 2.706 11.957 1.00 73.50 180 SER A CA 1
ATOM 1418 C C . SER A 1 180 ? 11.903 2.863 11.395 1.00 73.50 180 SER A C 1
ATOM 1420 O O . SER A 1 180 ? 12.276 3.970 11.017 1.00 73.50 180 SER A O 1
ATOM 1422 N N . LEU A 1 181 ? 12.662 1.772 11.292 1.00 79.81 181 LEU A N 1
ATOM 1423 C CA . LEU A 1 181 ? 13.976 1.704 10.669 1.00 79.81 181 LEU A CA 1
ATOM 1424 C C . LEU A 1 181 ? 13.913 0.745 9.478 1.00 79.81 181 LEU A C 1
ATOM 1426 O O . LEU A 1 181 ? 13.111 -0.182 9.465 1.00 79.81 181 LEU A O 1
ATOM 1430 N N . TYR A 1 182 ? 14.759 0.947 8.479 1.00 82.94 182 TYR A N 1
ATOM 1431 C CA . TYR A 1 182 ? 14.955 -0.008 7.394 1.00 82.94 182 TYR A CA 1
ATOM 1432 C C . TYR A 1 182 ? 16.435 -0.236 7.153 1.00 82.94 182 TYR A C 1
ATOM 1434 O O . TYR A 1 182 ? 17.262 0.652 7.368 1.00 82.94 182 TYR A O 1
ATOM 1442 N N . LEU A 1 183 ? 16.741 -1.431 6.668 1.00 86.38 183 LEU A N 1
ATOM 1443 C CA . LEU A 1 183 ? 18.032 -1.818 6.137 1.00 86.38 183 LEU A CA 1
ATOM 1444 C C . LEU A 1 183 ? 17.832 -2.235 4.681 1.00 86.38 183 LEU A C 1
ATOM 1446 O O . LEU A 1 183 ? 16.984 -3.069 4.377 1.00 86.38 183 LEU A O 1
ATOM 1450 N N . GLN A 1 184 ? 18.600 -1.642 3.780 1.00 86.00 184 GLN A N 1
ATOM 1451 C CA . GLN A 1 184 ? 18.555 -1.880 2.347 1.00 86.00 184 GLN A CA 1
ATOM 1452 C C . GLN A 1 184 ? 19.955 -2.246 1.860 1.00 86.00 184 GLN A C 1
ATOM 1454 O O . GLN A 1 184 ? 20.930 -1.594 2.224 1.00 86.00 184 GLN A O 1
ATOM 1459 N N . GLY A 1 185 ? 20.068 -3.292 1.050 1.00 87.62 185 GLY A N 1
ATOM 1460 C CA . GLY A 1 185 ? 21.341 -3.774 0.532 1.00 87.62 185 GLY A CA 1
ATOM 1461 C C . GLY A 1 185 ? 21.242 -4.178 -0.927 1.00 87.62 185 GLY A C 1
ATOM 1462 O O . GLY A 1 185 ? 20.337 -4.918 -1.302 1.00 87.62 185 GLY A O 1
ATOM 1463 N N . GLY A 1 186 ? 22.177 -3.704 -1.747 1.00 86.69 186 GLY A N 1
ATOM 1464 C CA . GLY A 1 186 ? 22.247 -4.048 -3.164 1.00 86.69 186 GLY A CA 1
ATOM 1465 C C . GLY A 1 186 ? 22.693 -2.885 -4.038 1.00 86.69 186 GLY A C 1
ATOM 1466 O O . GLY A 1 186 ? 23.461 -2.022 -3.607 1.00 86.69 186 GLY A O 1
ATOM 1467 N N . MET A 1 187 ? 22.231 -2.897 -5.285 1.00 86.69 187 MET A N 1
ATOM 1468 C CA . MET A 1 187 ? 22.407 -1.812 -6.241 1.00 86.69 187 MET A CA 1
ATOM 1469 C C . MET A 1 187 ? 21.211 -0.864 -6.166 1.00 86.69 187 MET A C 1
ATOM 1471 O O . MET A 1 187 ? 20.066 -1.298 -6.265 1.00 86.69 187 MET A O 1
ATOM 1475 N N . MET A 1 188 ? 21.486 0.421 -5.990 1.00 83.69 188 MET A N 1
ATOM 1476 C CA . MET A 1 188 ? 20.484 1.476 -5.883 1.00 83.69 188 MET A CA 1
ATOM 1477 C C . MET A 1 188 ? 20.912 2.663 -6.747 1.00 83.69 188 MET A C 1
ATOM 1479 O O . MET A 1 188 ? 22.066 3.097 -6.684 1.00 83.69 188 MET A O 1
ATOM 1483 N N . ASP A 1 189 ? 19.992 3.200 -7.535 1.00 74.69 189 ASP A N 1
ATOM 1484 C CA . ASP A 1 189 ? 20.144 4.472 -8.226 1.00 74.69 189 ASP A CA 1
ATOM 1485 C C . ASP A 1 189 ? 19.900 5.617 -7.233 1.00 74.69 189 ASP A C 1
ATOM 1487 O O . ASP A 1 189 ? 19.000 5.577 -6.389 1.00 74.69 189 ASP A O 1
ATOM 1491 N N . SER A 1 190 ? 20.734 6.652 -7.304 1.00 63.00 190 SER A N 1
ATOM 1492 C CA . SER A 1 190 ? 20.660 7.786 -6.388 1.00 63.00 190 SER A CA 1
ATOM 1493 C C . SER A 1 190 ? 19.402 8.638 -6.574 1.00 63.00 190 SER A C 1
ATOM 1495 O O . SER A 1 190 ? 19.014 9.375 -5.665 1.00 63.00 190 SER A O 1
ATOM 1497 N N . ARG A 1 191 ? 18.725 8.508 -7.721 1.00 61.56 191 ARG A N 1
ATOM 1498 C CA . ARG A 1 191 ? 17.484 9.222 -8.046 1.00 61.56 191 ARG A CA 1
ATOM 1499 C C . ARG A 1 191 ? 16.287 8.768 -7.204 1.00 61.56 191 ARG A C 1
ATOM 1501 O O . ARG A 1 191 ? 15.456 9.603 -6.857 1.00 61.56 191 ARG A O 1
ATOM 1508 N N . ASP A 1 192 ? 16.252 7.506 -6.773 1.00 55.66 192 ASP A N 1
ATOM 1509 C CA . ASP A 1 192 ? 15.138 6.936 -5.992 1.00 55.66 192 ASP A CA 1
ATOM 1510 C C . ASP A 1 192 ? 15.315 7.078 -4.468 1.00 55.66 192 ASP A C 1
ATOM 1512 O O . ASP A 1 192 ? 14.466 6.661 -3.669 1.00 55.66 192 ASP A O 1
ATOM 1516 N N . ILE A 1 193 ? 16.402 7.734 -4.041 1.00 54.91 193 ILE A N 1
ATOM 1517 C CA . ILE A 1 193 ? 16.717 8.014 -2.632 1.00 54.91 193 ILE A CA 1
ATOM 1518 C C . ILE A 1 193 ? 15.639 8.882 -1.960 1.00 54.91 193 ILE A C 1
ATOM 1520 O O . ILE A 1 193 ? 15.448 8.759 -0.748 1.00 54.91 193 ILE A O 1
ATOM 1524 N N . PHE A 1 194 ? 14.912 9.682 -2.749 1.00 51.50 194 PHE A N 1
ATOM 1525 C CA . PHE A 1 194 ? 13.968 10.727 -2.333 1.00 51.50 194 PHE A CA 1
ATOM 1526 C C . PHE A 1 194 ? 12.500 10.288 -2.218 1.00 51.50 194 PHE A C 1
ATOM 1528 O O . PHE A 1 194 ? 11.601 11.126 -2.183 1.00 51.50 194 PHE A O 1
ATOM 1535 N N . SER A 1 195 ? 12.223 8.987 -2.193 1.00 55.19 195 SER A N 1
ATOM 1536 C CA . SER A 1 195 ? 10.851 8.482 -2.111 1.00 55.19 195 SER A CA 1
ATOM 1537 C C . SER A 1 195 ? 10.357 8.346 -0.664 1.00 55.19 195 SER A C 1
ATOM 1539 O O . SER A 1 195 ? 11.140 8.252 0.286 1.00 55.19 195 SER A O 1
ATOM 1541 N N . ASN A 1 196 ? 9.034 8.249 -0.488 1.00 46.88 196 ASN A N 1
ATOM 1542 C CA . ASN A 1 196 ? 8.389 7.965 0.806 1.00 46.88 196 ASN A CA 1
ATOM 1543 C C . ASN A 1 196 ? 8.906 6.678 1.479 1.00 46.88 196 ASN A C 1
ATOM 1545 O O . ASN A 1 196 ? 8.753 6.497 2.685 1.00 46.88 196 ASN A O 1
ATOM 1549 N N . ALA A 1 197 ? 9.556 5.794 0.718 1.00 51.53 197 ALA A N 1
ATOM 1550 C CA . ALA A 1 197 ? 10.207 4.611 1.246 1.00 51.53 197 ALA A CA 1
ATOM 1551 C C . ALA A 1 197 ? 11.503 4.953 2.019 1.00 51.53 197 ALA A C 1
ATOM 1553 O O . ALA A 1 197 ? 11.823 4.254 2.980 1.00 51.53 197 ALA A O 1
ATOM 1554 N N . GLY A 1 198 ? 12.247 6.001 1.640 1.00 43.81 198 GLY A N 1
ATOM 1555 C CA . GLY A 1 198 ? 13.644 6.226 2.048 1.00 43.81 198 GLY A CA 1
ATOM 1556 C C . GLY A 1 198 ? 13.929 7.384 3.014 1.00 43.81 198 GLY A C 1
ATOM 1557 O O . GLY A 1 198 ? 15.067 7.485 3.485 1.00 43.81 198 GLY A O 1
ATOM 1558 N N . GLY A 1 199 ? 12.939 8.221 3.336 1.00 47.47 199 GLY A N 1
ATOM 1559 C CA . GLY A 1 199 ? 13.130 9.424 4.156 1.00 47.47 199 GLY A CA 1
ATOM 1560 C C . GLY A 1 199 ? 13.715 10.610 3.370 1.00 47.47 199 GLY A C 1
ATOM 1561 O O . GLY A 1 199 ? 14.364 10.448 2.342 1.00 47.47 199 GLY A O 1
ATOM 1562 N N . ASN A 1 200 ? 13.457 11.829 3.851 1.00 41.97 200 ASN A N 1
ATOM 1563 C CA . ASN A 1 200 ? 13.752 13.088 3.156 1.00 41.97 200 ASN A CA 1
ATOM 1564 C C . ASN A 1 200 ? 15.167 13.610 3.487 1.00 41.97 200 ASN A C 1
ATOM 1566 O O . ASN A 1 200 ? 15.314 14.579 4.229 1.00 41.97 200 ASN A O 1
ATOM 1570 N N . ILE A 1 201 ? 16.218 12.942 2.998 1.00 48.41 201 ILE A N 1
ATOM 1571 C CA . ILE A 1 201 ? 17.596 13.460 3.084 1.00 48.41 201 ILE A CA 1
ATOM 1572 C C . ILE A 1 201 ? 18.062 13.828 1.679 1.00 48.41 201 ILE A C 1
ATOM 1574 O O . ILE A 1 201 ? 18.230 12.960 0.826 1.00 48.41 201 ILE A O 1
ATOM 1578 N N . ASN A 1 202 ? 18.284 15.124 1.448 1.00 42.44 202 ASN A N 1
ATOM 1579 C CA . ASN A 1 202 ? 18.769 15.629 0.172 1.00 42.44 202 ASN A CA 1
ATOM 1580 C C . ASN A 1 202 ? 20.299 15.665 0.123 1.00 42.44 202 ASN A C 1
ATOM 1582 O O . ASN A 1 202 ? 20.929 16.475 0.796 1.00 42.44 202 ASN A O 1
ATOM 1586 N N . LEU A 1 203 ? 20.879 14.778 -0.688 1.00 50.47 203 LEU A N 1
ATOM 1587 C CA . LEU A 1 203 ? 22.320 14.658 -0.930 1.00 50.47 203 LEU A CA 1
ATOM 1588 C C . LEU A 1 203 ? 22.742 15.278 -2.277 1.00 50.47 203 LEU A C 1
ATOM 1590 O O . LEU A 1 203 ? 23.783 14.912 -2.812 1.00 50.47 203 LEU A O 1
ATOM 1594 N N . SER A 1 204 ? 21.974 16.235 -2.818 1.00 51.50 204 SER A N 1
ATOM 1595 C CA . SER A 1 204 ? 22.214 16.903 -4.117 1.00 51.50 204 SER A CA 1
ATOM 1596 C C . SER A 1 204 ? 23.599 17.537 -4.302 1.00 51.50 204 SER A C 1
ATOM 1598 O O . SER A 1 204 ? 23.944 17.937 -5.410 1.00 51.50 204 SER A O 1
ATOM 1600 N N . GLN A 1 205 ? 24.402 17.631 -3.241 1.00 49.12 205 GLN A N 1
ATOM 1601 C CA . GLN A 1 205 ? 25.760 18.175 -3.267 1.00 49.12 205 GLN A CA 1
ATOM 1602 C C . GLN A 1 205 ? 26.842 17.128 -3.577 1.00 49.12 205 GLN A C 1
ATOM 1604 O O . GLN A 1 205 ? 28.005 17.489 -3.742 1.00 49.12 205 GLN A O 1
ATOM 1609 N N . LEU A 1 206 ? 26.487 15.843 -3.677 1.00 52.19 206 LEU A N 1
ATOM 1610 C CA . LEU A 1 206 ? 27.406 14.776 -4.061 1.00 52.19 206 LEU A CA 1
ATOM 1611 C C . LEU A 1 206 ? 26.910 14.137 -5.369 1.00 52.19 206 LEU A C 1
ATOM 1613 O O . LEU A 1 206 ? 25.778 13.651 -5.406 1.00 52.19 206 LEU A O 1
ATOM 1617 N N . PRO A 1 207 ? 27.717 14.105 -6.447 1.00 47.47 207 PRO A N 1
ATOM 1618 C CA . PRO A 1 207 ? 27.379 13.376 -7.665 1.00 47.47 207 PRO A CA 1
ATOM 1619 C C . PRO A 1 207 ? 27.528 11.875 -7.402 1.00 47.47 207 PRO A C 1
ATOM 1621 O O . PRO A 1 207 ? 28.516 11.241 -7.767 1.00 47.47 207 PRO A O 1
ATOM 1624 N N . ILE A 1 208 ? 26.560 11.304 -6.692 1.00 60.47 208 ILE A N 1
ATOM 1625 C CA . ILE A 1 208 ? 26.527 9.876 -6.409 1.00 60.47 208 ILE A CA 1
ATOM 1626 C C . ILE A 1 208 ? 25.825 9.209 -7.592 1.00 60.47 208 ILE A C 1
ATOM 1628 O O . ILE A 1 208 ? 24.663 9.495 -7.868 1.00 60.47 208 ILE A O 1
ATOM 1632 N N . GLY A 1 209 ? 26.550 8.367 -8.331 1.00 66.38 209 GLY A N 1
ATOM 1633 C CA . GLY A 1 209 ? 25.983 7.504 -9.370 1.00 66.38 209 GLY A CA 1
ATOM 1634 C C . GLY A 1 209 ? 25.248 6.304 -8.760 1.00 66.38 209 GLY A C 1
ATOM 1635 O O . GLY A 1 209 ? 24.555 6.428 -7.754 1.00 66.38 209 GLY A O 1
ATOM 1636 N N . LYS A 1 210 ? 25.434 5.110 -9.332 1.00 74.38 210 LYS A N 1
ATOM 1637 C CA . LYS A 1 210 ? 24.887 3.869 -8.760 1.00 74.38 210 LYS A CA 1
ATOM 1638 C C . LYS A 1 210 ? 25.597 3.526 -7.449 1.00 74.38 210 LYS A C 1
ATOM 1640 O O . LYS A 1 210 ? 26.814 3.345 -7.429 1.00 74.38 210 LYS A O 1
ATOM 1645 N N . ILE A 1 211 ? 24.837 3.385 -6.371 1.00 75.12 211 ILE A N 1
ATOM 1646 C CA . ILE A 1 211 ? 25.332 2.931 -5.072 1.00 75.12 211 ILE A CA 1
ATOM 1647 C C . ILE A 1 211 ? 25.267 1.408 -5.058 1.00 75.12 211 ILE A C 1
ATOM 1649 O O . ILE A 1 211 ? 24.209 0.824 -5.271 1.00 75.12 211 ILE A O 1
ATOM 1653 N N . ARG A 1 212 ? 26.397 0.754 -4.793 1.00 84.94 212 ARG A N 1
ATOM 1654 C CA . ARG A 1 212 ? 26.456 -0.686 -4.517 1.00 84.94 212 ARG A CA 1
ATOM 1655 C C . ARG A 1 212 ? 26.902 -0.866 -3.079 1.00 84.94 212 ARG A C 1
ATOM 1657 O O . ARG A 1 212 ? 28.073 -0.655 -2.776 1.00 84.94 212 ARG A O 1
ATOM 1664 N N . GLY A 1 213 ? 25.978 -1.203 -2.193 1.00 83.94 213 GLY A N 1
ATOM 1665 C CA . GLY A 1 213 ? 26.300 -1.286 -0.775 1.00 83.94 213 GLY A CA 1
ATOM 1666 C C . GLY A 1 213 ? 25.080 -1.419 0.115 1.00 83.94 213 GLY A C 1
ATOM 1667 O O . GLY A 1 213 ? 24.035 -1.907 -0.311 1.00 83.94 213 GLY A O 1
ATOM 1668 N N . LEU A 1 214 ? 25.250 -0.992 1.364 1.00 83.31 214 LEU A N 1
ATOM 1669 C CA . LEU A 1 214 ? 24.221 -1.015 2.394 1.00 83.31 214 LEU A CA 1
ATOM 1670 C C . LEU A 1 214 ? 23.762 0.409 2.715 1.00 83.31 214 LEU A C 1
ATOM 1672 O O . LEU A 1 214 ? 24.562 1.342 2.752 1.00 83.31 214 LEU A O 1
ATOM 1676 N N . ARG A 1 215 ? 22.472 0.552 2.994 1.00 80.19 215 ARG A N 1
ATOM 1677 C CA . ARG A 1 215 ? 21.816 1.772 3.456 1.00 80.19 215 ARG A CA 1
ATOM 1678 C C . ARG A 1 215 ? 20.938 1.421 4.648 1.00 80.19 215 ARG A C 1
ATOM 1680 O O . ARG A 1 215 ? 20.210 0.437 4.607 1.00 80.19 215 ARG A O 1
ATOM 1687 N N . ALA A 1 216 ? 20.972 2.247 5.683 1.00 80.25 216 ALA A N 1
ATOM 1688 C CA . ALA A 1 216 ? 20.014 2.189 6.777 1.00 80.25 216 ALA A CA 1
ATOM 1689 C C . ALA A 1 216 ? 19.405 3.576 6.993 1.00 80.25 216 ALA A C 1
ATOM 1691 O O . ALA A 1 216 ? 20.084 4.587 6.809 1.00 80.25 216 ALA A O 1
ATOM 1692 N N . GLY A 1 217 ? 18.131 3.635 7.360 1.00 73.06 217 GLY A N 1
ATOM 1693 C CA . GLY A 1 217 ? 17.434 4.899 7.587 1.00 73.06 217 GLY A CA 1
ATOM 1694 C C . GLY A 1 217 ? 16.123 4.704 8.329 1.00 73.06 217 GLY A C 1
ATOM 1695 O O . GLY A 1 217 ? 15.730 3.575 8.612 1.00 73.06 217 GLY A O 1
ATOM 1696 N N . SER A 1 218 ? 15.443 5.801 8.652 1.00 69.44 218 SER A N 1
ATOM 1697 C CA . SER A 1 218 ? 14.098 5.744 9.219 1.00 69.44 218 SER A CA 1
ATOM 1698 C C . SER A 1 218 ? 13.034 5.688 8.122 1.00 69.44 218 SER A C 1
ATOM 1700 O O . SER A 1 218 ? 13.207 6.250 7.040 1.00 69.44 218 SER A O 1
ATOM 1702 N N . THR A 1 219 ? 11.921 5.005 8.385 1.00 69.00 219 THR A N 1
ATOM 1703 C CA . THR A 1 219 ? 10.784 4.925 7.463 1.00 69.00 219 THR A CA 1
ATOM 1704 C C . THR A 1 219 ? 9.486 5.330 8.142 1.00 69.00 219 THR A C 1
ATOM 1706 O O . THR A 1 219 ? 9.235 5.010 9.302 1.00 69.00 219 THR A O 1
ATOM 1709 N N . THR A 1 220 ? 8.645 6.032 7.390 1.00 67.44 220 THR A N 1
ATOM 1710 C CA . THR A 1 220 ? 7.269 6.362 7.765 1.00 67.44 220 THR A CA 1
ATOM 1711 C C . THR A 1 220 ? 6.254 5.513 7.002 1.00 67.44 220 THR A C 1
ATOM 1713 O O . THR A 1 220 ? 5.061 5.772 7.114 1.00 67.44 220 THR A O 1
ATOM 1716 N N . ALA A 1 221 ? 6.695 4.490 6.255 1.00 62.03 221 ALA A N 1
ATOM 1717 C CA . ALA A 1 221 ? 5.826 3.639 5.433 1.00 62.03 221 ALA A CA 1
ATOM 1718 C C . ALA A 1 221 ? 4.713 2.970 6.249 1.00 62.03 221 ALA A C 1
ATOM 1720 O O . ALA A 1 221 ? 3.600 2.780 5.770 1.00 62.03 221 ALA A O 1
ATOM 1721 N N . TRP A 1 222 ? 5.001 2.679 7.515 1.00 60.59 222 TRP A N 1
ATOM 1722 C CA . TRP A 1 222 ? 4.037 2.087 8.420 1.00 60.59 222 TRP A CA 1
ATOM 1723 C C . TRP A 1 222 ? 3.129 3.131 9.066 1.00 60.59 222 TRP A C 1
ATOM 1725 O O . TRP A 1 222 ? 2.111 2.754 9.611 1.00 60.59 222 TRP A O 1
ATOM 1735 N N . VAL A 1 223 ? 3.425 4.431 9.025 1.00 64.94 223 VAL A N 1
ATOM 1736 C CA . VAL A 1 223 ? 2.652 5.440 9.762 1.00 64.94 223 VAL A CA 1
ATOM 1737 C C . VAL A 1 223 ? 1.243 5.598 9.183 1.00 64.94 223 VAL A C 1
ATOM 1739 O O . VAL A 1 223 ? 1.054 5.889 8.002 1.00 64.94 223 VAL A O 1
ATOM 1742 N N . ASN A 1 224 ? 0.228 5.468 10.035 1.00 56.78 224 ASN A N 1
ATOM 1743 C CA . ASN A 1 224 ? -1.160 5.687 9.663 1.00 56.78 224 ASN A CA 1
ATOM 1744 C C . ASN A 1 224 ? -1.448 7.195 9.561 1.00 56.78 224 ASN A C 1
ATOM 1746 O O . ASN A 1 224 ? -1.760 7.865 10.551 1.00 56.78 224 ASN A O 1
ATOM 1750 N N . GLN A 1 225 ? -1.359 7.730 8.341 1.00 54.66 225 GLN A N 1
ATOM 1751 C CA . GLN A 1 225 ? -1.537 9.160 8.061 1.00 54.66 225 GLN A CA 1
ATOM 1752 C C . GLN A 1 225 ? -2.911 9.701 8.501 1.00 54.66 225 GLN A C 1
ATOM 1754 O O . GLN A 1 225 ? -3.005 10.861 8.900 1.00 54.66 225 GLN A O 1
ATOM 1759 N N . SER A 1 226 ? -3.957 8.862 8.548 1.00 52.41 226 SER A N 1
ATOM 1760 C CA . SER A 1 226 ? -5.292 9.271 9.022 1.00 52.41 226 SER A CA 1
ATOM 1761 C C . SER A 1 226 ? -5.356 9.564 10.530 1.00 52.41 226 SER A C 1
ATOM 1763 O O . SER A 1 226 ? -6.233 10.302 10.983 1.00 52.41 226 SER A O 1
ATOM 1765 N N . GLN A 1 227 ? -4.413 9.030 11.317 1.00 49.84 227 GLN A N 1
ATOM 1766 C CA . GLN A 1 227 ? -4.280 9.325 12.750 1.00 49.84 227 GLN A CA 1
ATOM 1767 C C . GLN A 1 227 ? -3.295 10.477 13.001 1.00 49.84 227 GLN A C 1
ATOM 1769 O O . GLN A 1 227 ? -3.503 11.256 13.929 1.00 49.84 227 GLN A O 1
ATOM 1774 N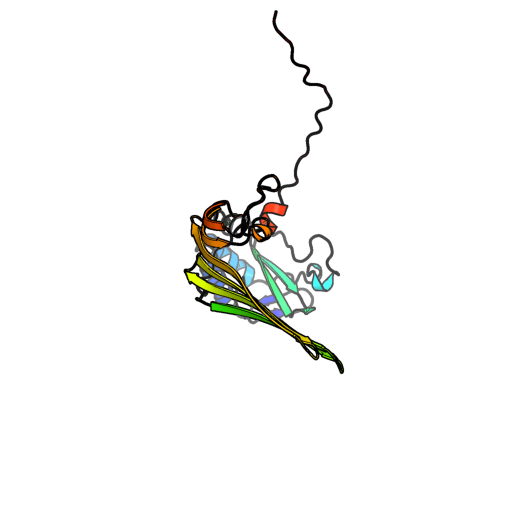 N . VAL A 1 228 ? -2.266 10.635 12.158 1.00 47.88 228 VAL A N 1
ATOM 1775 C CA . VAL A 1 228 ? -1.290 11.740 12.257 1.00 47.88 228 VAL A CA 1
ATOM 1776 C C . VAL A 1 228 ? -1.883 13.080 11.812 1.00 47.88 228 VAL A C 1
ATOM 1778 O O . VAL A 1 228 ? -1.593 14.106 12.421 1.00 47.88 228 VAL A O 1
ATOM 1781 N N . SER A 1 229 ? -2.800 13.085 10.839 1.00 43.03 229 SER A N 1
ATOM 1782 C CA . SER A 1 229 ? -3.467 14.307 10.357 1.00 43.03 229 SER A CA 1
ATOM 1783 C C . SER A 1 229 ? -4.435 14.956 11.367 1.00 43.03 229 SER A C 1
ATOM 1785 O O . SER A 1 229 ? -5.064 15.961 11.042 1.00 43.03 229 SER A O 1
ATOM 1787 N N . ARG A 1 230 ? -4.576 14.414 12.587 1.00 41.34 230 ARG A N 1
ATOM 1788 C CA . ARG A 1 230 ? -5.335 15.044 13.687 1.00 41.34 230 ARG A CA 1
ATOM 1789 C C . ARG A 1 230 ? -4.474 15.887 14.628 1.00 41.34 230 ARG A C 1
ATOM 1791 O O . ARG A 1 230 ? -5.010 16.516 15.536 1.00 41.34 230 ARG A O 1
ATOM 1798 N N . GLY A 1 231 ? -3.158 15.916 14.430 1.00 37.97 231 GLY A N 1
ATOM 1799 C CA . GLY A 1 231 ? -2.309 16.915 15.062 1.00 37.97 231 GLY A CA 1
ATOM 1800 C C . GLY A 1 231 ? -2.410 18.213 14.277 1.00 37.97 231 GLY A C 1
ATOM 1801 O O . GLY A 1 231 ? -1.664 18.390 13.322 1.00 37.97 231 GLY A O 1
ATOM 1802 N N . THR A 1 232 ? -3.324 19.114 14.645 1.00 35.91 232 THR A N 1
ATOM 1803 C CA . THR A 1 232 ? -3.284 20.494 14.147 1.00 35.91 232 THR A CA 1
ATOM 1804 C C . THR A 1 232 ? -1.918 21.071 14.528 1.00 35.91 232 THR A C 1
ATOM 1806 O O . THR A 1 232 ? -1.645 21.178 15.728 1.00 35.91 232 THR A O 1
ATOM 1809 N N . PRO A 1 233 ? -1.025 21.410 13.580 1.00 32.53 233 PRO A N 1
ATOM 1810 C CA . PRO A 1 233 ? 0.216 22.074 13.937 1.00 32.53 233 PRO A CA 1
ATOM 1811 C C . PRO A 1 233 ? -0.147 23.431 14.541 1.00 32.53 233 PRO A C 1
ATOM 1813 O O . PRO A 1 233 ? -0.620 24.332 13.851 1.00 32.53 233 PRO A O 1
ATOM 1816 N N . VAL A 1 234 ? 0.026 23.570 15.856 1.00 30.33 234 VAL A N 1
ATOM 1817 C CA . VAL A 1 234 ? -0.125 24.857 16.534 1.00 30.33 234 VAL A CA 1
ATOM 1818 C C . VAL A 1 234 ? 1.141 25.656 16.251 1.00 30.33 234 VAL A C 1
ATOM 1820 O O . VAL A 1 234 ? 2.140 25.560 16.962 1.00 30.33 234 VAL A O 1
ATOM 1823 N N . SER A 1 235 ? 1.121 26.426 15.167 1.00 30.66 235 SER A N 1
ATOM 1824 C CA . SER A 1 235 ? 2.138 27.440 14.908 1.00 30.66 235 SER A CA 1
ATOM 1825 C C . SER A 1 235 ? 1.922 28.609 15.864 1.00 30.66 235 SER A C 1
ATOM 1827 O O . SER A 1 235 ? 1.014 29.419 15.687 1.00 30.66 235 SER A O 1
ATOM 1829 N N . VAL A 1 236 ? 2.758 28.699 16.898 1.00 28.70 236 VAL A N 1
ATOM 1830 C CA . VAL A 1 236 ? 2.799 29.865 17.785 1.00 28.70 236 VAL A CA 1
ATOM 1831 C C . VAL A 1 236 ? 3.699 30.917 17.142 1.00 28.70 236 VAL A C 1
ATOM 1833 O O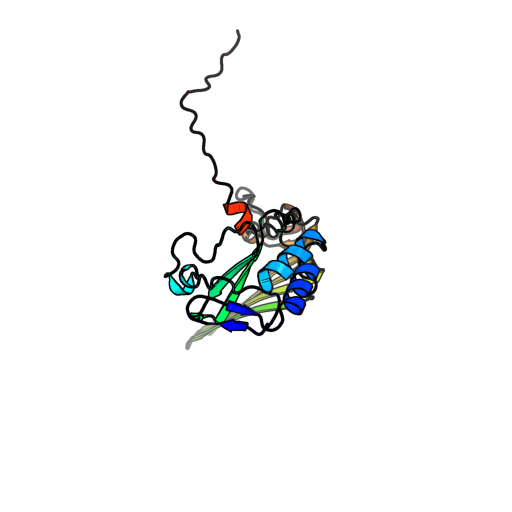 . VAL A 1 236 ? 4.918 30.763 17.098 1.00 28.70 236 VAL A O 1
ATOM 1836 N N . PHE A 1 237 ? 3.107 31.997 16.631 1.00 29.98 237 PHE A N 1
ATOM 1837 C CA . PHE A 1 237 ? 3.865 33.168 16.199 1.00 29.98 237 PHE A CA 1
ATOM 1838 C C . PHE A 1 237 ? 4.376 33.919 17.431 1.00 29.98 237 PHE A C 1
ATOM 1840 O O . PHE A 1 237 ? 3.612 34.539 18.169 1.00 29.98 237 PHE A O 1
ATOM 1847 N N . LEU A 1 238 ? 5.686 33.863 17.657 1.00 32.72 238 LEU A N 1
ATOM 1848 C CA . LEU A 1 238 ? 6.352 34.648 18.690 1.00 32.72 238 LEU A CA 1
ATOM 1849 C C . LEU A 1 238 ? 6.516 36.091 18.199 1.00 32.72 238 LEU A C 1
ATOM 1851 O O . LEU A 1 238 ? 7.459 36.419 17.482 1.00 32.72 238 LEU A O 1
ATOM 1855 N N . SER A 1 239 ? 5.615 36.984 18.605 1.00 34.81 239 SER A N 1
ATOM 1856 C CA . SER A 1 239 ? 5.791 38.423 18.407 1.00 34.81 239 SER A CA 1
ATOM 1857 C C . SER A 1 239 ? 6.713 38.996 19.489 1.00 34.81 239 SER A C 1
ATOM 1859 O O . SER A 1 239 ? 6.234 39.589 20.455 1.00 34.81 239 SER A O 1
ATOM 1861 N N . ARG A 1 240 ? 8.029 38.778 19.359 1.00 34.25 240 ARG A N 1
ATOM 1862 C CA . ARG A 1 240 ? 9.115 39.652 19.859 1.00 34.25 240 ARG A CA 1
ATOM 1863 C C . ARG A 1 240 ? 10.476 39.013 19.576 1.00 34.25 240 ARG A C 1
ATOM 1865 O O . ARG A 1 240 ? 10.689 37.840 19.860 1.00 34.25 240 ARG A O 1
ATOM 1872 N N . ASN A 1 241 ? 11.398 39.826 19.060 1.00 32.75 241 ASN A N 1
ATOM 1873 C CA . ASN A 1 241 ? 12.812 39.490 18.909 1.00 32.75 241 ASN A CA 1
ATOM 1874 C C . ASN A 1 241 ? 13.374 38.938 20.228 1.00 32.75 241 ASN A C 1
ATOM 1876 O O . ASN A 1 241 ? 13.518 39.679 21.201 1.00 32.75 241 ASN A O 1
ATOM 1880 N N . ALA A 1 242 ? 13.749 37.659 20.244 1.00 34.88 242 ALA A N 1
ATOM 1881 C CA . ALA A 1 242 ? 14.659 37.115 21.243 1.00 34.88 242 ALA A CA 1
ATOM 1882 C C . ALA A 1 242 ? 16.080 37.602 20.910 1.00 34.88 242 ALA A C 1
ATOM 1884 O O . ALA A 1 242 ? 16.914 36.871 20.383 1.00 34.88 242 ALA A O 1
ATOM 1885 N N . SER A 1 243 ? 16.340 38.888 21.152 1.00 37.38 243 SER A N 1
ATOM 1886 C CA . SER A 1 243 ? 17.681 39.450 21.058 1.00 37.38 243 SER A CA 1
ATOM 1887 C C . SER A 1 243 ? 18.496 39.014 22.273 1.00 37.38 243 SER A C 1
ATOM 1889 O O . SER A 1 243 ? 18.229 39.420 23.405 1.00 37.38 243 SER A O 1
ATOM 1891 N N . HIS A 1 244 ? 19.498 38.187 21.989 1.00 37.75 244 HIS A N 1
ATOM 1892 C CA . HIS A 1 244 ? 20.657 37.865 22.813 1.00 37.75 244 HIS A CA 1
ATOM 1893 C C . HIS A 1 244 ? 21.143 39.074 23.636 1.00 37.75 244 HIS A C 1
ATOM 1895 O O . HIS A 1 244 ? 21.597 40.073 23.077 1.00 37.75 244 HIS A O 1
ATOM 1901 N N . ARG A 1 245 ? 21.126 38.968 24.970 1.00 30.91 245 ARG A N 1
ATOM 1902 C CA . ARG A 1 245 ? 21.908 39.846 25.852 1.00 30.91 245 ARG A CA 1
ATOM 1903 C C . ARG A 1 245 ? 23.320 39.258 25.933 1.00 30.91 245 ARG A C 1
ATOM 1905 O O . ARG A 1 245 ? 23.494 38.171 26.478 1.00 30.91 245 ARG A O 1
ATOM 1912 N N . ARG A 1 246 ? 24.317 39.932 25.348 1.00 34.75 246 ARG A N 1
ATOM 1913 C CA . ARG A 1 246 ? 25.733 39.650 25.634 1.00 34.75 246 ARG A CA 1
ATOM 1914 C C . ARG A 1 246 ? 26.064 40.209 27.015 1.00 34.75 246 ARG A C 1
ATOM 1916 O O . ARG A 1 246 ? 25.783 41.371 27.291 1.00 34.75 246 ARG A O 1
ATOM 1923 N N . LEU A 1 247 ? 26.643 39.356 27.851 1.00 38.94 247 LEU A N 1
ATOM 1924 C CA . LEU A 1 247 ? 27.421 39.742 29.019 1.00 38.94 247 LEU A CA 1
ATOM 1925 C C . LEU A 1 247 ? 28.826 40.122 28.540 1.00 38.94 247 LEU A C 1
ATOM 1927 O O . LEU A 1 247 ? 29.513 39.278 27.965 1.00 38.94 247 LEU A O 1
ATOM 1931 N N . SER A 1 248 ? 29.212 41.374 28.770 1.00 44.19 248 SER A N 1
ATOM 1932 C CA . SER A 1 248 ? 30.575 41.828 29.079 1.00 44.19 248 SER A CA 1
ATOM 1933 C C . SER A 1 248 ? 30.492 43.268 29.559 1.00 44.19 248 SER A C 1
ATOM 1935 O O . SER A 1 248 ? 29.982 44.086 28.757 1.00 44.19 248 SER A O 1
#